Protein AF-A0A061RAQ1-F1 (afdb_monomer)

Solvent-accessible surface area (backbone atoms only — not comparable to full-atom values): 13841 Å² total; per-residue (Å²): 137,80,80,60,85,78,80,31,65,45,41,52,71,40,88,60,35,58,62,52,38,44,47,29,10,34,51,31,9,47,68,34,20,62,80,37,63,69,31,18,72,44,55,5,43,17,39,14,35,22,42,40,12,45,55,55,62,72,21,44,88,64,52,73,69,31,46,50,52,24,48,52,37,19,50,50,10,47,52,49,37,50,54,54,48,49,48,41,77,75,33,66,82,54,53,73,68,64,82,74,77,90,77,55,72,73,66,43,60,74,36,47,66,60,28,53,51,48,17,53,51,44,26,64,69,52,47,58,56,40,51,43,45,60,37,70,88,71,47,57,70,70,57,47,52,51,53,51,51,50,53,51,53,50,50,53,51,51,52,52,50,53,51,50,54,50,52,52,49,54,50,23,70,76,66,38,82,86,53,81,77,76,57,67,69,62,56,74,44,64,76,60,55,70,50,50,62,51,42,59,63,46,44,60,58,51,51,55,53,46,54,59,50,50,58,56,47,52,50,55,47,44,78,71,41,66,92,37,73,71,49,53,53,47,58,75,73,46,86,80,75,88,71,81,78,73,79,79,82,130

Secondary structure (DSSP, 8-state):
----TTS-TTGGGSTTHHHHHHHHHHHHHHHHHHH-HHHIIIIIHHHHHHHHHHHHHHH----HHHHHHHHHHHHHHHHHHHHHHHHHHH-HHHHTT---PPPPHHHHHTTHHHHHHHHHHHHHHHTHHHHHHHHTTTS-HHHHHHHHHHHHHHHHHHHHHHHHHHHHHHHHHHH-TTS---STHHHHS-THHHHHHHHHHHHHHHHHHHHHHHHHHHHHHHHHHTT-HHHHHHHHHS------------

Radius of gyration: 22.8 Å; Cα contacts (8 Å, |Δi|>4): 209; chains: 1; bounding box: 58×48×68 Å

InterPro domains:
  IPR010721 Probable O-methyltransferase UstE-like [PF06966] (59-187)

Foldseek 3Di:
DPPDLVPQACCLVDPCLLVVLLVQLQVQLLVQVLQPLVRSVQLSLLRSQQSLLVSQCSSDPFDPLLVLVSVLSNVLSVLRNCLVVCCCVPPVVNVVVPDDDDDDPVVSVVSVVSSVVRSVVSSVVSVVSSVCRNCVVPPDPVVNVVSVVVSVVSVVVSVLVSVVSVQLVVCCVPPNVPDDDCDDPPVVDPPCPVCVVVCVVVVVVVVVVVLVVVLVVVVVCCVVCPPPPVVVVVVVPDDPPDDPDDPDDD

Structure (mmCIF, N/CA/C/O backbone):
data_AF-A0A061RAQ1-F1
#
_entry.id   AF-A0A061RAQ1-F1
#
loop_
_atom_site.group_PDB
_atom_site.id
_atom_site.type_symbol
_atom_site.label_atom_id
_atom_site.label_alt_id
_atom_site.label_comp_id
_atom_site.label_asym_id
_atom_site.label_entity_id
_atom_site.label_seq_id
_atom_site.pdbx_PDB_ins_code
_atom_site.Cartn_x
_atom_site.Cartn_y
_atom_site.Cartn_z
_atom_site.occupancy
_atom_site.B_iso_or_equiv
_atom_site.auth_seq_id
_atom_site.auth_comp_id
_atom_site.auth_asym_id
_atom_site.auth_atom_id
_atom_site.pdbx_PDB_model_num
ATOM 1 N N . MET A 1 1 ? -6.098 18.701 -24.334 1.00 36.78 1 MET A N 1
ATOM 2 C CA . MET A 1 1 ? -4.897 18.572 -23.481 1.00 36.78 1 MET A CA 1
ATOM 3 C C . MET A 1 1 ? -4.521 17.101 -23.405 1.00 36.78 1 MET A C 1
ATOM 5 O O . MET A 1 1 ? -5.003 16.376 -22.549 1.00 36.78 1 MET A O 1
ATOM 9 N N . THR A 1 2 ? -3.746 16.640 -24.379 1.00 30.98 2 THR A N 1
ATOM 10 C CA . THR A 1 2 ? -3.201 15.282 -24.447 1.00 30.98 2 THR A CA 1
ATOM 11 C C . THR A 1 2 ? -1.985 15.212 -23.530 1.00 30.98 2 THR A C 1
ATOM 13 O O . THR A 1 2 ? -0.903 15.653 -23.910 1.00 30.98 2 THR A O 1
ATOM 16 N N . PHE A 1 3 ? -2.176 14.716 -22.305 1.00 35.28 3 PHE A N 1
ATOM 17 C CA . PHE A 1 3 ? -1.068 14.304 -21.441 1.00 35.28 3 PHE A CA 1
ATOM 18 C C . PHE A 1 3 ? -0.295 13.229 -22.211 1.00 35.28 3 PHE A C 1
ATOM 20 O O . PHE A 1 3 ? -0.843 12.180 -22.549 1.00 35.28 3 PHE A O 1
ATOM 27 N N . SER A 1 4 ? 0.920 13.559 -22.631 1.00 39.09 4 SER A N 1
ATOM 28 C CA . SER A 1 4 ? 1.686 12.794 -23.604 1.00 39.09 4 SER A CA 1
ATOM 29 C C . SER A 1 4 ? 2.003 11.396 -23.072 1.00 39.09 4 SER A C 1
ATOM 31 O O . SER A 1 4 ? 2.866 11.207 -22.220 1.00 39.09 4 SER A O 1
ATOM 33 N N . ALA A 1 5 ? 1.369 10.389 -23.672 1.00 40.12 5 ALA A N 1
ATOM 34 C CA . ALA A 1 5 ? 1.727 8.976 -23.534 1.00 40.12 5 ALA A CA 1
ATOM 35 C C . ALA A 1 5 ? 3.189 8.671 -23.951 1.00 40.12 5 ALA A C 1
ATOM 37 O O . ALA A 1 5 ? 3.672 7.564 -23.755 1.00 40.12 5 ALA A O 1
ATOM 38 N N . PHE A 1 6 ? 3.905 9.659 -24.498 1.00 39.47 6 PHE A N 1
ATOM 39 C CA . PHE A 1 6 ? 5.309 9.578 -24.897 1.00 39.47 6 PHE A CA 1
ATOM 40 C C . PHE A 1 6 ? 6.301 9.968 -23.782 1.00 39.47 6 PHE A C 1
ATOM 42 O O . PHE A 1 6 ? 7.480 9.659 -23.887 1.00 39.47 6 PHE A O 1
ATOM 49 N N . ALA A 1 7 ? 5.855 10.629 -22.704 1.00 48.22 7 ALA A N 1
ATOM 50 C CA . ALA A 1 7 ? 6.756 11.133 -21.656 1.00 48.22 7 ALA A CA 1
ATOM 51 C C . ALA A 1 7 ? 7.095 10.107 -20.556 1.00 48.22 7 ALA A C 1
ATOM 53 O O . ALA A 1 7 ? 7.911 10.398 -19.687 1.00 48.22 7 ALA A O 1
ATOM 54 N N . TYR A 1 8 ? 6.483 8.918 -20.577 1.00 51.34 8 TYR A N 1
ATOM 55 C CA . TYR A 1 8 ? 6.605 7.938 -19.493 1.00 51.34 8 TYR A CA 1
ATOM 56 C C . TYR A 1 8 ? 7.271 6.614 -19.876 1.00 51.34 8 TYR A C 1
ATOM 58 O O . TYR A 1 8 ? 7.428 5.769 -19.000 1.00 51.34 8 TYR A O 1
ATOM 66 N N . GLN A 1 9 ? 7.715 6.412 -21.121 1.00 53.78 9 GLN A N 1
ATOM 67 C CA . GLN A 1 9 ? 8.419 5.174 -21.464 1.00 53.78 9 GLN A CA 1
ATOM 68 C C . GLN A 1 9 ? 9.701 5.033 -20.633 1.00 53.78 9 GLN A C 1
ATOM 70 O O . GLN A 1 9 ? 10.604 5.861 -20.704 1.00 53.78 9 GLN A O 1
ATOM 75 N N . GLY A 1 10 ? 9.771 3.974 -19.823 1.00 60.84 10 GLY A N 1
ATOM 76 C CA . GLY A 1 10 ? 10.965 3.65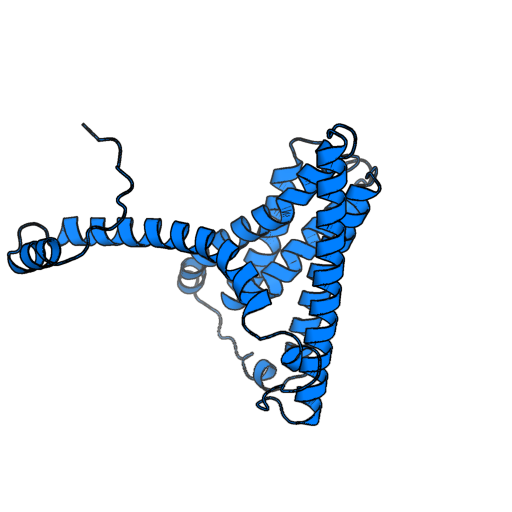5 -19.040 1.00 60.84 10 GLY A CA 1
ATOM 77 C C . GLY A 1 10 ? 11.194 4.537 -17.809 1.00 60.84 10 GLY A C 1
ATOM 78 O O . GLY A 1 10 ? 12.295 4.524 -17.264 1.00 60.84 10 GLY A O 1
ATOM 79 N N . PHE A 1 11 ? 10.184 5.259 -17.315 1.00 76.25 11 PHE A N 1
ATOM 80 C CA . PHE A 1 11 ? 10.320 6.118 -16.129 1.00 76.25 11 PHE A CA 1
ATOM 81 C C . PHE A 1 11 ? 10.922 5.394 -14.903 1.00 76.25 11 PHE A C 1
ATOM 83 O O . PHE A 1 11 ? 11.751 5.957 -14.191 1.00 76.25 11 PHE A O 1
ATOM 90 N N . LEU A 1 12 ? 10.579 4.119 -14.684 1.00 74.75 12 LEU A N 1
ATOM 91 C CA . LEU A 1 12 ? 11.148 3.320 -13.588 1.00 74.75 12 LEU A CA 1
ATOM 92 C C . LEU A 1 12 ? 12.669 3.090 -13.723 1.00 74.75 12 LEU A C 1
ATOM 94 O O . LEU A 1 12 ? 13.356 2.852 -12.725 1.00 74.75 12 LEU A O 1
ATOM 98 N N . HIS A 1 13 ? 13.207 3.190 -14.940 1.00 72.06 13 HIS A N 1
ATOM 99 C CA . HIS A 1 13 ? 14.642 3.148 -15.219 1.00 72.06 13 HIS A CA 1
ATOM 100 C C . HIS A 1 13 ? 15.308 4.532 -15.111 1.00 72.06 13 HIS A C 1
ATOM 102 O O . HIS A 1 13 ? 16.523 4.593 -14.931 1.00 72.06 13 HIS A O 1
ATOM 108 N N . SER A 1 14 ? 14.535 5.626 -15.144 1.00 74.88 14 SER A N 1
ATOM 109 C CA . SER A 1 14 ? 15.032 6.994 -14.947 1.00 74.88 14 SER A CA 1
ATOM 110 C C . SER A 1 14 ? 15.353 7.284 -13.474 1.00 74.88 14 SER A C 1
ATOM 112 O O . SER A 1 14 ? 14.811 6.664 -12.551 1.00 74.88 14 SER A O 1
ATOM 114 N N . THR A 1 15 ? 16.215 8.274 -13.229 1.00 72.88 15 THR A N 1
ATOM 115 C CA . THR A 1 15 ? 16.427 8.899 -11.910 1.00 72.88 15 THR A CA 1
ATOM 116 C C . THR A 1 15 ? 15.149 9.498 -11.332 1.00 72.88 15 THR A C 1
ATOM 118 O O . THR A 1 15 ? 15.014 9.600 -10.113 1.00 72.88 15 THR A O 1
ATOM 121 N N . ASP A 1 16 ? 14.186 9.807 -12.196 1.00 81.38 16 ASP A N 1
ATOM 122 C CA . ASP A 1 16 ? 12.922 10.429 -11.818 1.00 81.38 16 ASP A CA 1
ATOM 123 C C . ASP A 1 16 ? 11.992 9.463 -11.061 1.00 81.38 16 ASP A C 1
ATOM 125 O O . ASP A 1 16 ? 11.060 9.924 -10.398 1.00 81.38 16 ASP A O 1
ATOM 129 N N . ALA A 1 17 ? 12.281 8.148 -11.096 1.00 85.06 17 ALA A N 1
ATOM 130 C CA . ALA A 1 17 ? 11.542 7.059 -10.442 1.00 85.06 17 ALA A CA 1
ATOM 131 C C . ALA A 1 17 ? 11.114 7.376 -8.998 1.00 85.06 17 ALA A C 1
ATOM 133 O O . ALA A 1 17 ? 9.943 7.254 -8.631 1.00 85.06 17 ALA A O 1
ATOM 134 N N . LEU A 1 18 ? 12.075 7.800 -8.177 1.00 87.38 18 LEU A N 1
ATOM 135 C CA . LEU A 1 18 ? 11.866 8.069 -6.755 1.00 87.38 18 LEU A CA 1
ATOM 136 C C . LEU A 1 18 ? 11.019 9.328 -6.506 1.00 87.38 18 LEU A C 1
ATOM 138 O O . LEU A 1 18 ? 10.083 9.233 -5.713 1.00 87.38 18 LEU A O 1
ATOM 142 N N . PRO A 1 19 ? 11.269 10.472 -7.175 1.00 91.25 19 PRO A N 1
ATOM 143 C CA . PRO A 1 19 ? 10.379 11.628 -7.116 1.00 91.25 19 PRO A CA 1
ATOM 144 C C . PRO A 1 19 ? 8.905 11.311 -7.390 1.00 91.25 19 PRO A C 1
ATOM 146 O O . PRO A 1 19 ? 8.047 11.743 -6.621 1.00 91.25 19 PRO A O 1
ATOM 149 N N . VAL A 1 20 ? 8.576 10.532 -8.427 1.00 91.12 20 VAL A N 1
ATOM 150 C CA . VAL A 1 20 ? 7.155 10.228 -8.690 1.00 91.12 20 VAL A CA 1
ATOM 151 C C . VAL A 1 20 ? 6.594 9.272 -7.654 1.00 91.12 20 VAL A C 1
ATOM 153 O O . VAL A 1 20 ? 5.473 9.499 -7.217 1.00 91.12 20 VAL A O 1
ATOM 156 N N . LEU A 1 21 ? 7.356 8.273 -7.192 1.00 92.12 21 LEU A N 1
ATOM 157 C CA . LEU A 1 21 ? 6.893 7.417 -6.096 1.00 92.12 21 LEU A CA 1
ATOM 158 C C . LEU A 1 21 ? 6.674 8.193 -4.793 1.00 92.12 21 LEU A C 1
ATOM 160 O O . LEU A 1 21 ? 5.748 7.899 -4.035 1.00 92.12 21 LEU A O 1
ATOM 164 N N . LEU A 1 22 ? 7.496 9.210 -4.533 1.00 93.75 22 LEU A N 1
ATOM 165 C CA . LEU A 1 22 ? 7.303 10.111 -3.405 1.00 93.75 22 LEU A CA 1
ATOM 166 C C . LEU A 1 22 ? 5.996 10.893 -3.568 1.00 93.75 22 LEU A C 1
ATOM 168 O O . LEU A 1 22 ? 5.233 11.000 -2.607 1.00 93.75 22 LEU A O 1
ATOM 172 N N . VAL A 1 23 ? 5.701 11.390 -4.771 1.00 94.88 23 VAL A N 1
ATOM 173 C CA . VAL A 1 23 ? 4.441 12.090 -5.068 1.00 94.88 23 VAL A CA 1
ATOM 174 C C . VAL A 1 23 ? 3.242 11.150 -4.942 1.00 94.88 23 VAL A C 1
ATOM 176 O O . VAL A 1 23 ? 2.285 11.494 -4.250 1.00 94.88 23 VAL A O 1
ATOM 179 N N . THR A 1 24 ? 3.284 9.955 -5.534 1.00 95.00 24 THR A N 1
ATOM 180 C CA . THR A 1 24 ? 2.185 8.978 -5.452 1.00 95.00 24 THR A CA 1
ATOM 181 C C . THR A 1 24 ? 1.975 8.460 -4.035 1.00 95.00 24 THR A C 1
ATOM 183 O O . THR A 1 24 ? 0.852 8.102 -3.698 1.00 95.00 24 THR A O 1
ATOM 186 N N . SER A 1 25 ? 3.008 8.471 -3.190 1.00 94.56 25 SER A N 1
ATOM 187 C CA . SER A 1 25 ? 2.896 8.119 -1.769 1.00 94.56 25 SER A CA 1
ATOM 188 C C . SER A 1 25 ? 2.392 9.277 -0.907 1.00 94.56 25 SER A C 1
ATOM 190 O O . SER A 1 25 ? 1.610 9.056 0.012 1.00 94.56 25 SER A O 1
ATOM 192 N N . THR A 1 26 ? 2.811 10.509 -1.207 1.00 94.62 26 THR A N 1
ATOM 193 C CA . THR A 1 26 ? 2.507 11.701 -0.395 1.00 94.62 26 THR A CA 1
ATOM 194 C C . THR A 1 26 ? 1.153 12.316 -0.723 1.00 94.62 26 THR A C 1
ATOM 196 O O . THR A 1 26 ? 0.478 12.841 0.160 1.00 94.62 26 THR A O 1
ATOM 199 N N . LEU A 1 27 ? 0.732 12.278 -1.987 1.00 95.31 27 LEU A N 1
ATOM 200 C CA . LEU A 1 27 ? -0.523 12.896 -2.406 1.00 95.31 27 LEU A CA 1
ATOM 201 C C . LEU A 1 27 ? -1.733 12.255 -1.696 1.00 95.31 27 LEU A C 1
ATOM 203 O O . LEU A 1 27 ? -2.515 12.997 -1.098 1.00 95.31 27 LEU A O 1
ATOM 207 N N . PRO A 1 28 ? -1.897 10.916 -1.663 1.00 94.56 28 PRO A N 1
ATOM 208 C CA . PRO A 1 28 ? -3.048 10.301 -1.004 1.00 94.56 28 PRO A CA 1
ATOM 209 C C . PRO A 1 28 ? -3.009 10.484 0.512 1.00 94.56 28 PRO A C 1
ATOM 211 O O . PRO A 1 28 ? -4.032 10.795 1.121 1.00 94.56 28 PRO A O 1
ATOM 214 N N . THR A 1 29 ? -1.840 10.337 1.138 1.00 92.44 29 THR A N 1
ATOM 215 C CA . THR A 1 29 ? -1.687 10.525 2.589 1.00 92.44 29 THR A CA 1
ATOM 216 C C . THR A 1 29 ? -1.991 11.948 3.017 1.00 92.44 29 THR A C 1
ATOM 218 O O . THR A 1 29 ? -2.630 12.136 4.051 1.00 92.44 29 THR A O 1
ATOM 221 N N . LEU A 1 30 ? -1.595 12.944 2.223 1.00 92.19 30 LEU A N 1
ATOM 222 C CA . LEU A 1 30 ? -1.908 14.342 2.479 1.00 92.19 30 LEU A CA 1
ATOM 223 C C . LEU A 1 30 ? -3.408 14.602 2.325 1.00 92.19 30 LEU A C 1
ATOM 225 O O . LEU A 1 30 ? -4.039 15.091 3.263 1.00 92.19 30 LEU A O 1
ATOM 229 N N . VAL A 1 31 ? -3.982 14.230 1.174 1.00 91.31 31 VAL A N 1
ATOM 230 C CA . VAL A 1 31 ? -5.402 14.457 0.863 1.00 91.31 31 VAL A CA 1
ATOM 231 C C . VAL A 1 31 ? -6.287 13.852 1.944 1.00 91.31 31 VAL A C 1
ATOM 233 O O . VAL A 1 31 ? -7.151 14.534 2.485 1.00 91.31 31 VAL A O 1
ATOM 236 N N . PHE A 1 32 ? -6.052 12.595 2.316 1.00 88.19 32 PHE A N 1
ATOM 237 C CA . PHE A 1 32 ? -6.868 11.920 3.320 1.00 88.19 32 PHE A CA 1
ATOM 238 C C . PHE A 1 32 ? -6.510 12.332 4.757 1.00 88.19 32 PHE A C 1
ATOM 240 O O . PHE A 1 32 ? -7.403 12.499 5.594 1.00 88.19 32 PHE A O 1
ATOM 247 N N . GLY A 1 33 ? -5.226 12.546 5.045 1.00 84.56 33 GLY A N 1
ATOM 248 C CA . GLY A 1 33 ? -4.710 12.850 6.380 1.00 84.56 33 GLY A CA 1
ATOM 249 C C . GLY A 1 33 ? -5.091 14.223 6.926 1.00 84.56 33 GLY A C 1
ATOM 250 O O . GLY A 1 33 ? -5.245 14.374 8.143 1.00 84.56 33 GLY A O 1
ATOM 251 N N . ILE A 1 34 ? -5.303 15.211 6.048 1.00 85.69 34 ILE A N 1
ATOM 252 C CA . ILE A 1 34 ? -5.772 16.545 6.451 1.00 85.69 34 ILE A CA 1
ATOM 253 C C . ILE A 1 34 ? -7.144 16.451 7.129 1.00 85.69 34 ILE A C 1
ATOM 255 O O . ILE A 1 34 ? -7.360 17.103 8.150 1.00 85.69 34 ILE A O 1
ATOM 259 N N . PHE A 1 35 ? -8.040 15.585 6.644 1.00 81.88 35 PHE A N 1
ATOM 260 C CA . PHE A 1 35 ? -9.369 15.412 7.239 1.00 81.88 35 PHE A CA 1
ATOM 261 C C . PHE A 1 35 ? -9.313 14.683 8.585 1.00 81.88 35 PHE A C 1
ATOM 263 O O . PHE A 1 35 ? -9.912 15.141 9.565 1.00 81.88 35 PHE A O 1
ATOM 270 N N . ARG A 1 36 ? -8.599 13.549 8.641 1.00 78.12 36 ARG A N 1
ATOM 271 C CA . ARG A 1 36 ? -8.361 12.756 9.859 1.00 78.12 36 ARG A CA 1
ATOM 272 C C . ARG A 1 36 ? -7.034 12.017 9.757 1.00 78.12 36 ARG A C 1
ATOM 274 O O . ARG A 1 36 ? -6.757 11.385 8.744 1.00 78.12 36 ARG A O 1
ATOM 281 N N . ALA A 1 37 ? -6.274 11.996 10.850 1.00 75.94 37 ALA A N 1
ATOM 282 C CA . ALA A 1 37 ? -5.015 11.255 10.935 1.00 75.94 37 ALA A CA 1
ATOM 283 C C . ALA A 1 37 ? -5.187 9.756 10.601 1.00 75.94 37 ALA A C 1
ATOM 285 O O . ALA A 1 37 ? -4.380 9.185 9.877 1.00 75.94 37 ALA A O 1
ATOM 286 N N . GLU A 1 38 ? -6.291 9.142 11.036 1.00 78.06 38 GLU A N 1
ATOM 287 C CA . GLU A 1 38 ? -6.633 7.742 10.735 1.00 78.06 38 GLU A CA 1
ATOM 288 C C . GLU A 1 38 ? -6.806 7.469 9.235 1.00 78.06 38 GLU A C 1
ATOM 290 O O . GLU A 1 38 ? -6.514 6.373 8.753 1.00 78.06 38 GLU A O 1
ATOM 295 N N . TYR A 1 39 ? -7.270 8.466 8.475 1.00 83.38 39 TYR A N 1
ATOM 296 C CA . TYR A 1 39 ? -7.436 8.322 7.035 1.00 83.38 39 TYR A CA 1
ATOM 297 C C . TYR A 1 39 ? -6.096 8.356 6.301 1.00 83.38 39 TYR A C 1
ATOM 299 O O . TYR A 1 39 ? -6.012 7.727 5.251 1.00 83.38 39 TYR A O 1
ATOM 307 N N . ALA A 1 40 ? -5.049 8.983 6.855 1.00 83.19 40 ALA A N 1
ATOM 308 C CA . ALA A 1 40 ? -3.693 8.867 6.311 1.00 83.19 40 ALA A CA 1
ATOM 309 C C . ALA A 1 40 ? -3.208 7.409 6.356 1.00 83.19 40 ALA A C 1
ATOM 311 O O . ALA A 1 40 ? -2.683 6.909 5.365 1.00 83.19 40 ALA A O 1
ATOM 312 N N . VAL A 1 41 ? -3.472 6.718 7.472 1.00 82.62 41 VAL A N 1
ATOM 313 C CA . VAL A 1 41 ? -3.076 5.315 7.685 1.00 82.62 41 VAL A CA 1
ATOM 314 C C . VAL A 1 41 ? -3.955 4.330 6.901 1.00 82.62 41 VAL A C 1
ATOM 316 O O . VAL A 1 41 ? -3.527 3.227 6.580 1.00 82.62 41 VAL A O 1
ATOM 319 N N . SER A 1 42 ? -5.188 4.731 6.577 1.00 87.19 42 SER A N 1
ATOM 320 C CA . SER A 1 42 ? -6.184 3.877 5.917 1.00 87.19 42 SER A CA 1
ATOM 321 C C . SER A 1 42 ? -6.290 4.174 4.414 1.00 87.19 42 SER A C 1
ATOM 323 O O . SER A 1 42 ? -5.643 3.530 3.592 1.00 87.19 42 SER A O 1
ATOM 325 N N . PHE A 1 43 ? -7.083 5.180 4.030 1.00 90.12 43 PHE A N 1
ATOM 326 C CA . PHE A 1 43 ? -7.284 5.555 2.626 1.00 90.12 43 PHE A CA 1
ATOM 327 C C . PHE A 1 43 ? -6.010 6.105 1.974 1.00 90.12 43 PHE A C 1
ATOM 329 O O . PHE A 1 43 ? -5.781 5.862 0.792 1.00 90.12 43 PHE A O 1
ATOM 336 N N . GLY A 1 44 ? -5.162 6.797 2.741 1.00 92.31 44 GLY A N 1
ATOM 337 C CA . GLY A 1 44 ? -3.852 7.260 2.291 1.00 92.31 44 GLY A CA 1
ATOM 338 C C . GLY A 1 44 ? -2.941 6.100 1.903 1.00 92.31 44 GLY A C 1
ATOM 339 O O . GLY A 1 44 ? -2.349 6.135 0.830 1.00 92.31 44 GLY A O 1
ATOM 340 N N . TYR A 1 45 ? -2.910 5.034 2.703 1.00 92.62 45 TYR A N 1
ATOM 341 C CA . TYR A 1 45 ? -2.158 3.821 2.385 1.00 92.62 45 TYR A CA 1
ATOM 342 C C . TYR A 1 45 ? -2.681 3.112 1.132 1.00 92.62 45 TYR A C 1
ATOM 344 O O . TYR A 1 45 ? -1.918 2.848 0.200 1.00 92.62 45 TYR A O 1
ATOM 352 N N . ALA A 1 46 ? -3.993 2.859 1.078 1.00 95.50 46 ALA A N 1
ATOM 353 C CA . ALA A 1 46 ? -4.635 2.227 -0.074 1.00 95.50 46 ALA A CA 1
ATOM 354 C C . ALA A 1 46 ? -4.377 3.015 -1.369 1.00 95.50 46 ALA A C 1
ATOM 356 O O . ALA A 1 46 ? -3.989 2.443 -2.389 1.00 95.50 46 ALA A O 1
ATOM 357 N N . GLY A 1 47 ? -4.536 4.341 -1.304 1.00 96.75 47 GLY A N 1
ATOM 358 C CA . GLY A 1 47 ? -4.272 5.243 -2.416 1.00 96.75 47 GLY A CA 1
ATOM 359 C C . GLY A 1 47 ? -2.802 5.253 -2.830 1.00 96.75 47 GLY A C 1
ATOM 360 O O . GLY A 1 47 ? -2.525 5.182 -4.022 1.00 96.75 47 GLY A O 1
ATOM 361 N N . ALA A 1 48 ? -1.866 5.286 -1.877 1.00 96.94 48 ALA A N 1
ATOM 362 C CA . ALA A 1 48 ? -0.432 5.314 -2.160 1.00 96.94 48 ALA A CA 1
ATOM 363 C C . ALA A 1 48 ? 0.036 4.073 -2.934 1.00 96.94 48 ALA A C 1
ATOM 365 O O . ALA A 1 48 ? 0.752 4.199 -3.930 1.00 96.94 48 ALA A O 1
ATOM 366 N N . MET A 1 49 ? -0.401 2.881 -2.517 1.00 96.75 49 MET A N 1
ATOM 367 C CA . MET A 1 49 ? -0.072 1.627 -3.207 1.00 96.75 49 MET A CA 1
ATOM 368 C C . MET A 1 49 ? -0.737 1.557 -4.588 1.00 96.75 49 MET A C 1
ATOM 370 O O . MET A 1 49 ? -0.078 1.230 -5.577 1.00 96.75 49 MET A O 1
ATOM 374 N N . LEU A 1 50 ? -2.015 1.950 -4.673 1.00 97.50 50 LEU A N 1
ATOM 375 C CA . LEU A 1 50 ? -2.764 1.971 -5.929 1.00 97.50 50 LEU A CA 1
ATOM 376 C C . LEU A 1 50 ? -2.119 2.897 -6.966 1.00 97.50 50 LEU A C 1
ATOM 378 O O . LEU A 1 50 ? -1.839 2.461 -8.078 1.00 97.50 50 LEU A O 1
ATOM 382 N N . LEU A 1 51 ? -1.862 4.156 -6.604 1.00 96.50 51 LEU A N 1
ATOM 383 C CA . LEU A 1 51 ? -1.279 5.154 -7.504 1.00 96.50 51 LEU A CA 1
ATOM 384 C C . LEU A 1 51 ? 0.144 4.787 -7.920 1.00 96.50 51 LEU A C 1
ATOM 386 O O . LEU A 1 51 ? 0.477 4.927 -9.093 1.00 96.50 51 LEU A O 1
ATOM 390 N N . SER A 1 52 ? 0.963 4.282 -6.995 1.00 94.81 52 SER A N 1
ATOM 391 C CA . SER A 1 52 ? 2.338 3.866 -7.302 1.00 94.81 52 SER A CA 1
ATOM 392 C C . SER A 1 52 ? 2.375 2.713 -8.309 1.00 94.81 52 SER A C 1
ATOM 394 O O . SER A 1 52 ? 3.119 2.773 -9.287 1.00 94.81 52 SER A O 1
ATOM 396 N N . GLY A 1 53 ? 1.532 1.691 -8.119 1.00 94.56 53 GLY A N 1
ATOM 397 C CA . GLY A 1 53 ? 1.404 0.589 -9.075 1.00 94.56 53 GLY A CA 1
ATOM 398 C C . GLY A 1 53 ? 0.778 1.032 -10.400 1.00 94.56 53 GLY A C 1
ATOM 399 O O . GLY A 1 53 ? 1.269 0.673 -11.466 1.00 94.56 53 GLY A O 1
ATOM 400 N N . TRP A 1 54 ? -0.263 1.867 -10.357 1.00 94.56 54 TRP A N 1
ATOM 401 C CA . TRP A 1 54 ? -0.943 2.368 -11.553 1.00 94.56 54 TRP A CA 1
ATOM 402 C C . TRP A 1 54 ? -0.030 3.213 -12.442 1.00 94.56 54 TRP A C 1
ATOM 404 O O . TRP A 1 54 ? 0.028 2.985 -13.648 1.00 94.56 54 TRP A O 1
ATOM 414 N N . VAL A 1 55 ? 0.710 4.163 -11.864 1.00 93.12 55 VAL A N 1
ATOM 415 C CA . VAL A 1 55 ? 1.650 5.007 -12.619 1.00 93.12 55 VAL A CA 1
ATOM 416 C C . VAL A 1 55 ? 2.748 4.158 -13.258 1.00 93.12 55 VAL A C 1
ATOM 418 O O . VAL A 1 55 ? 3.108 4.394 -14.409 1.00 93.12 55 VAL A O 1
ATOM 421 N N . ALA A 1 56 ? 3.232 3.130 -12.557 1.00 90.81 56 ALA A N 1
ATOM 422 C CA . ALA A 1 56 ? 4.161 2.171 -13.138 1.00 90.81 56 ALA A CA 1
ATOM 423 C C . ALA A 1 56 ? 3.544 1.435 -14.339 1.00 90.81 56 ALA A C 1
ATOM 425 O O . ALA A 1 56 ? 4.151 1.424 -15.405 1.00 90.81 56 ALA A O 1
ATOM 426 N N . LEU A 1 57 ? 2.328 0.891 -14.219 1.00 91.81 57 LEU A N 1
ATOM 427 C CA . LEU A 1 57 ? 1.634 0.225 -15.333 1.00 91.81 57 LEU A CA 1
ATOM 428 C C . LEU A 1 57 ? 1.412 1.163 -16.529 1.00 91.81 57 LEU A C 1
ATOM 430 O O . LEU A 1 57 ? 1.630 0.768 -17.673 1.00 91.81 57 LEU A O 1
ATOM 434 N N . ALA A 1 58 ? 1.034 2.412 -16.259 1.00 89.25 58 ALA A N 1
ATOM 435 C CA . ALA A 1 58 ? 0.810 3.436 -17.275 1.00 89.25 58 ALA A CA 1
ATOM 436 C C . ALA A 1 58 ? 2.099 3.876 -17.993 1.00 89.25 58 ALA A C 1
ATOM 438 O O . ALA A 1 58 ? 2.019 4.461 -19.070 1.00 89.25 58 ALA A O 1
ATOM 439 N N . SER A 1 59 ? 3.276 3.590 -17.423 1.00 82.75 59 SER A N 1
ATOM 440 C CA . SER A 1 59 ? 4.566 3.983 -18.001 1.00 82.75 59 SER A CA 1
ATOM 441 C C . SER A 1 59 ? 4.975 3.161 -19.233 1.00 82.75 59 SER A C 1
ATOM 443 O O . SER A 1 59 ? 5.694 3.653 -20.100 1.00 82.75 59 SER A O 1
ATOM 445 N N . GLY A 1 60 ? 4.451 1.939 -19.377 1.00 76.06 60 GLY A N 1
ATOM 446 C CA . GLY A 1 60 ? 4.743 1.069 -20.518 1.00 76.06 60 GLY A CA 1
ATOM 447 C C . GLY A 1 60 ? 6.207 0.606 -20.597 1.00 76.06 60 GLY A C 1
ATOM 448 O O . GLY A 1 60 ? 7.055 0.979 -19.790 1.00 76.06 60 GLY A O 1
ATOM 449 N N . GLY A 1 61 ? 6.513 -0.269 -21.564 1.00 77.50 61 GLY A N 1
ATOM 450 C CA . GLY A 1 61 ? 7.876 -0.791 -21.762 1.00 77.50 61 GLY A CA 1
ATOM 451 C C . GLY A 1 61 ? 8.412 -1.637 -20.597 1.00 77.50 61 GLY A C 1
ATOM 452 O O . GLY A 1 61 ? 9.619 -1.710 -20.392 1.00 77.50 61 GLY A O 1
ATOM 453 N N . LEU A 1 62 ? 7.522 -2.247 -19.809 1.00 83.50 62 LEU A N 1
ATOM 454 C CA . LEU A 1 62 ? 7.883 -3.003 -18.612 1.00 83.50 62 LEU A CA 1
ATOM 455 C C . LEU A 1 62 ? 8.277 -4.447 -18.938 1.00 83.50 62 LEU A C 1
ATOM 457 O O . LEU A 1 62 ? 7.650 -5.101 -19.771 1.00 83.50 62 LEU A O 1
ATOM 461 N N . SER A 1 63 ? 9.255 -4.979 -18.201 1.00 86.25 63 SER A N 1
ATOM 462 C CA . SER A 1 63 ? 9.510 -6.424 -18.167 1.00 86.25 63 SER A CA 1
ATOM 463 C C . SER A 1 63 ? 8.318 -7.179 -17.557 1.00 86.25 63 SER A C 1
ATOM 465 O O . SER A 1 63 ? 7.560 -6.612 -16.767 1.00 86.25 63 SER A O 1
ATOM 467 N N . ALA A 1 64 ? 8.182 -8.478 -17.842 1.00 87.62 64 ALA A N 1
ATOM 468 C CA . ALA A 1 64 ? 7.113 -9.305 -17.270 1.00 87.62 64 ALA A CA 1
ATOM 469 C C . ALA A 1 64 ? 7.113 -9.299 -15.726 1.00 87.62 64 ALA A C 1
ATOM 471 O O . ALA A 1 64 ? 6.055 -9.203 -15.106 1.00 87.62 64 ALA A O 1
ATOM 472 N N . GLY A 1 65 ? 8.294 -9.334 -15.095 1.00 85.88 65 GLY A N 1
ATOM 473 C CA . GLY A 1 65 ? 8.418 -9.279 -13.634 1.00 85.88 65 GLY A CA 1
ATOM 474 C C . GLY A 1 65 ? 8.011 -7.923 -13.053 1.00 85.88 65 GLY A C 1
ATOM 475 O O . GLY A 1 65 ? 7.338 -7.862 -12.025 1.00 85.88 65 GLY A O 1
ATOM 476 N N . THR A 1 66 ? 8.362 -6.829 -13.733 1.00 88.81 66 THR A N 1
ATOM 477 C CA . THR A 1 66 ? 7.969 -5.470 -13.329 1.00 88.81 66 THR A CA 1
ATOM 478 C C . THR A 1 66 ? 6.475 -5.242 -13.508 1.00 88.81 66 THR A C 1
ATOM 480 O O . THR A 1 66 ? 5.841 -4.669 -12.624 1.00 88.81 66 THR A O 1
ATOM 483 N N . LEU A 1 67 ? 5.908 -5.726 -14.616 1.00 91.56 67 LEU A N 1
ATOM 484 C CA . LEU A 1 67 ? 4.472 -5.697 -14.869 1.00 91.56 67 LEU A CA 1
ATOM 485 C C . LEU A 1 67 ? 3.728 -6.425 -13.747 1.00 91.56 67 LEU A C 1
ATOM 487 O O . LEU A 1 67 ? 2.822 -5.861 -13.142 1.00 91.56 67 LEU A O 1
ATOM 491 N N . TYR A 1 68 ? 4.174 -7.635 -13.407 1.00 91.62 68 TYR A N 1
ATOM 492 C CA . TYR A 1 68 ? 3.582 -8.431 -12.340 1.00 91.62 68 TYR A CA 1
ATOM 493 C C . TYR A 1 68 ? 3.653 -7.737 -10.970 1.00 91.62 68 TYR A C 1
ATOM 495 O O . TYR A 1 68 ? 2.641 -7.647 -10.272 1.00 91.62 68 TYR A O 1
ATOM 503 N N . HIS A 1 69 ? 4.810 -7.176 -10.604 1.00 92.19 69 HIS A N 1
ATOM 504 C CA . HIS A 1 69 ? 4.967 -6.420 -9.358 1.00 92.19 69 HIS A CA 1
ATOM 505 C C . HIS A 1 69 ? 4.050 -5.184 -9.323 1.00 92.19 69 HIS A C 1
ATOM 507 O O . HIS A 1 69 ? 3.323 -4.980 -8.349 1.00 92.19 69 HIS A O 1
ATOM 513 N N . ALA A 1 70 ? 4.018 -4.390 -10.398 1.00 93.94 70 ALA A N 1
ATOM 514 C CA . ALA A 1 70 ? 3.164 -3.207 -10.489 1.00 93.94 70 ALA A CA 1
ATOM 515 C C . ALA A 1 70 ? 1.671 -3.569 -10.387 1.00 93.94 70 ALA A C 1
ATOM 517 O O . ALA A 1 70 ? 0.920 -2.899 -9.673 1.00 93.94 70 ALA A O 1
ATOM 518 N N . SER A 1 71 ? 1.248 -4.659 -11.037 1.00 94.94 71 SER A N 1
ATOM 519 C CA . SER A 1 71 ? -0.119 -5.180 -10.954 1.00 94.94 71 SER A CA 1
ATOM 520 C C . SER A 1 71 ? -0.488 -5.636 -9.545 1.00 94.94 71 SER A C 1
ATOM 522 O O . SER A 1 71 ? -1.581 -5.307 -9.082 1.00 94.94 71 SER A O 1
ATOM 524 N N . LEU A 1 72 ? 0.400 -6.351 -8.846 1.00 93.62 72 LEU A N 1
ATOM 525 C CA . LEU A 1 72 ? 0.168 -6.765 -7.458 1.00 93.62 72 LEU A CA 1
ATOM 526 C C . LEU A 1 72 ? 0.029 -5.558 -6.528 1.00 93.62 72 LEU A C 1
ATOM 528 O O . LEU A 1 72 ? -0.915 -5.503 -5.740 1.00 93.62 72 LEU A O 1
ATOM 532 N N . LEU A 1 73 ? 0.916 -4.568 -6.657 1.00 94.31 73 LEU A N 1
ATOM 533 C CA . LEU A 1 73 ? 0.889 -3.355 -5.840 1.00 94.31 73 LEU A CA 1
ATOM 534 C C . LEU A 1 73 ? -0.403 -2.550 -6.061 1.00 94.31 73 LEU A C 1
ATOM 536 O O . LEU A 1 73 ? -1.073 -2.160 -5.100 1.00 94.31 73 LEU A O 1
ATOM 540 N N . ALA A 1 74 ? -0.794 -2.364 -7.327 1.00 96.62 74 ALA A N 1
ATOM 541 C CA . ALA A 1 74 ? -2.032 -1.678 -7.684 1.00 96.62 74 ALA A CA 1
ATOM 542 C C . ALA A 1 74 ? -3.270 -2.432 -7.170 1.00 96.62 74 ALA A C 1
ATOM 544 O O . ALA A 1 74 ? -4.153 -1.837 -6.549 1.00 9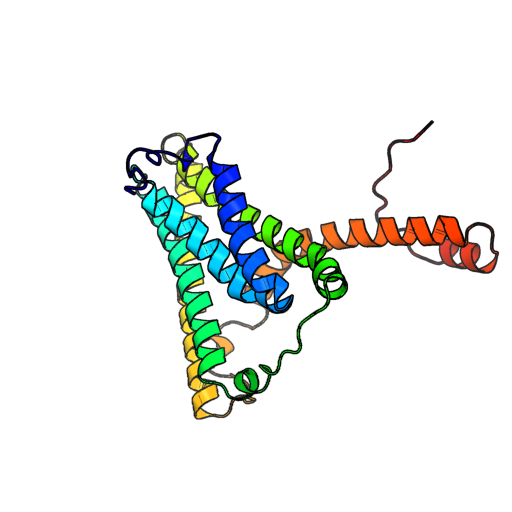6.62 74 ALA A O 1
ATOM 545 N N . SER A 1 75 ? -3.312 -3.751 -7.372 1.00 96.00 75 SER A N 1
ATOM 546 C CA . SER A 1 75 ? -4.427 -4.604 -6.936 1.00 96.00 75 SER A CA 1
ATOM 547 C C . SER A 1 75 ? -4.562 -4.632 -5.417 1.00 96.00 75 SER A C 1
ATOM 549 O O . SER A 1 75 ? -5.677 -4.593 -4.898 1.00 96.00 75 SER A O 1
ATOM 551 N N . TYR A 1 76 ? -3.440 -4.637 -4.694 1.00 94.06 76 TYR A N 1
ATOM 552 C CA . TYR A 1 76 ? -3.422 -4.533 -3.240 1.00 94.06 76 TYR A CA 1
ATOM 553 C C . TYR A 1 76 ? -4.062 -3.226 -2.756 1.00 94.06 76 TYR A C 1
ATOM 555 O O . TYR A 1 76 ? -4.973 -3.263 -1.921 1.00 94.06 76 TYR A O 1
ATOM 563 N N . GLY A 1 77 ? -3.634 -2.089 -3.318 1.00 95.38 77 GLY A N 1
ATOM 564 C CA . GLY A 1 77 ? -4.194 -0.779 -2.989 1.00 95.38 77 GLY A CA 1
ATOM 565 C C . GLY A 1 77 ? -5.687 -0.683 -3.312 1.00 95.38 77 GLY A C 1
ATOM 566 O O . GLY A 1 77 ? -6.473 -0.241 -2.472 1.00 95.38 77 GLY A O 1
ATOM 567 N N . ALA A 1 78 ? -6.101 -1.174 -4.485 1.00 96.50 78 ALA A N 1
ATOM 568 C CA . ALA A 1 78 ? -7.506 -1.219 -4.890 1.00 96.50 78 ALA A CA 1
ATOM 569 C C . ALA A 1 78 ? -8.355 -2.068 -3.933 1.00 96.50 78 ALA A C 1
ATOM 571 O O . ALA A 1 78 ? -9.365 -1.588 -3.417 1.00 96.50 78 ALA A O 1
ATOM 572 N N . ARG A 1 79 ? -7.925 -3.303 -3.647 1.00 93.75 79 ARG A N 1
ATOM 573 C CA . ARG A 1 79 ? -8.601 -4.222 -2.720 1.00 93.75 79 ARG A CA 1
ATOM 574 C C . ARG A 1 79 ? -8.796 -3.576 -1.349 1.00 93.75 79 ARG A C 1
ATOM 576 O O . ARG A 1 79 ? -9.913 -3.566 -0.832 1.00 93.75 79 ARG A O 1
ATOM 583 N N . LEU A 1 80 ? -7.732 -3.011 -0.777 1.00 90.00 80 LEU A N 1
ATOM 584 C CA . LEU A 1 80 ? -7.791 -2.361 0.530 1.00 90.00 80 LEU A CA 1
ATOM 585 C C . LEU A 1 80 ? -8.734 -1.148 0.514 1.00 90.00 80 LEU A C 1
ATOM 587 O O . LEU A 1 80 ? -9.566 -0.992 1.408 1.00 90.00 80 LEU A O 1
ATOM 591 N N . GLY A 1 81 ? -8.639 -0.306 -0.518 1.00 92.06 81 GLY A N 1
ATOM 592 C CA . GLY A 1 81 ? -9.488 0.874 -0.674 1.00 92.06 81 GLY A CA 1
ATOM 593 C C . GLY A 1 81 ? -10.970 0.518 -0.778 1.00 92.06 81 GLY A C 1
ATOM 594 O O . GLY A 1 81 ? -11.792 1.110 -0.076 1.00 92.06 81 GLY A O 1
ATOM 595 N N . VAL A 1 82 ? -11.305 -0.492 -1.589 1.00 92.25 82 VAL A N 1
ATOM 596 C CA . VAL A 1 82 ? -12.674 -1.014 -1.728 1.00 92.25 82 VAL A CA 1
ATOM 597 C C . VAL A 1 82 ? -13.177 -1.575 -0.402 1.00 92.25 82 VAL A C 1
ATOM 599 O O . VAL A 1 82 ? -14.288 -1.243 0.004 1.00 92.25 82 VAL A O 1
ATOM 602 N N . PHE A 1 83 ? -12.364 -2.360 0.309 1.00 88.12 83 PHE A N 1
ATOM 603 C CA . PHE A 1 83 ? -12.736 -2.929 1.606 1.00 88.12 83 PHE A CA 1
ATOM 604 C C . PHE A 1 83 ? -13.083 -1.849 2.644 1.00 88.12 83 PHE A C 1
ATOM 606 O O . PHE A 1 83 ? -14.123 -1.920 3.308 1.00 88.12 83 PHE A O 1
ATOM 613 N N . ILE A 1 84 ? -12.252 -0.808 2.759 1.00 86.62 84 ILE A N 1
ATOM 614 C CA . ILE A 1 84 ? -12.488 0.294 3.704 1.00 86.62 84 ILE A CA 1
ATOM 615 C C . ILE A 1 84 ? -13.704 1.125 3.270 1.00 86.62 84 ILE A C 1
ATOM 617 O O . ILE A 1 84 ? -14.538 1.475 4.111 1.00 86.62 84 ILE A O 1
ATOM 621 N N . LEU A 1 85 ? -13.833 1.431 1.974 1.00 87.75 85 LEU A N 1
ATOM 622 C CA . LEU A 1 85 ? -14.957 2.206 1.447 1.00 87.75 85 LEU A CA 1
ATOM 623 C C . LEU A 1 85 ? -16.285 1.473 1.650 1.00 87.75 85 LEU A C 1
ATOM 625 O O . LEU A 1 85 ? -17.232 2.067 2.163 1.00 87.75 85 LEU A O 1
ATOM 629 N N . TRP A 1 86 ? -16.333 0.180 1.328 1.00 85.44 86 TRP A N 1
ATOM 630 C CA . TRP A 1 86 ? -17.487 -0.681 1.572 1.00 85.44 86 TRP A CA 1
ATOM 631 C C . TRP A 1 86 ? -17.901 -0.630 3.042 1.00 85.44 86 TRP A C 1
ATOM 633 O O . TRP A 1 86 ? -19.048 -0.327 3.371 1.00 85.44 86 TRP A O 1
ATOM 643 N N . ARG A 1 87 ? -16.946 -0.840 3.953 1.00 79.06 87 ARG A N 1
ATOM 644 C CA . ARG A 1 87 ? -17.212 -0.796 5.393 1.00 79.06 87 ARG A CA 1
ATOM 645 C C . ARG A 1 87 ? -17.717 0.574 5.846 1.00 79.06 87 ARG A C 1
ATOM 647 O O . ARG A 1 87 ? -18.554 0.640 6.737 1.00 79.06 87 ARG A O 1
ATOM 654 N N . LYS A 1 88 ? -17.241 1.665 5.249 1.00 78.50 88 LYS A N 1
ATOM 655 C CA . LYS A 1 88 ? -17.693 3.016 5.594 1.00 78.50 88 LYS A CA 1
ATOM 656 C C . LYS A 1 88 ? -19.118 3.307 5.108 1.00 78.50 88 LYS A C 1
ATOM 658 O O . LYS A 1 88 ? -19.864 3.963 5.828 1.00 78.50 88 LYS A O 1
ATOM 663 N N . LEU A 1 89 ? -19.481 2.842 3.912 1.00 80.62 89 LEU A N 1
ATOM 664 C CA . LEU A 1 89 ? -20.793 3.096 3.304 1.00 80.62 89 LEU A CA 1
ATOM 665 C C . LEU A 1 89 ? -21.899 2.206 3.880 1.00 80.62 89 LEU A C 1
ATOM 667 O O . LEU A 1 89 ? -23.025 2.668 4.042 1.00 80.62 89 LEU A O 1
ATOM 671 N N . PHE A 1 90 ? -21.576 0.953 4.202 1.00 76.12 90 PHE A N 1
ATOM 672 C CA . PHE A 1 90 ? -22.572 -0.061 4.561 1.00 76.12 90 PHE A CA 1
ATOM 673 C C . PHE A 1 90 ? -22.591 -0.434 6.051 1.00 76.12 90 PHE A C 1
ATOM 675 O O . PHE A 1 90 ? -23.437 -1.223 6.460 1.00 76.12 90 PHE A O 1
ATOM 682 N N . VAL A 1 91 ? -21.692 0.110 6.883 1.00 69.00 91 VAL A N 1
ATOM 683 C CA . VAL A 1 91 ? -21.692 -0.138 8.337 1.00 69.00 91 VAL A CA 1
ATOM 684 C C . VAL A 1 91 ? -21.988 1.153 9.102 1.00 69.00 91 VAL A C 1
ATOM 686 O O . VAL A 1 91 ? -21.144 2.045 9.213 1.00 69.00 91 VAL A O 1
ATOM 689 N N . ASP A 1 92 ? -23.181 1.213 9.698 1.00 53.94 92 ASP A N 1
ATOM 690 C CA . ASP A 1 92 ? -23.779 2.401 10.333 1.00 53.94 92 ASP A CA 1
ATOM 691 C C . ASP A 1 92 ? -22.912 3.094 11.388 1.00 53.94 92 ASP A C 1
ATOM 693 O O . ASP A 1 92 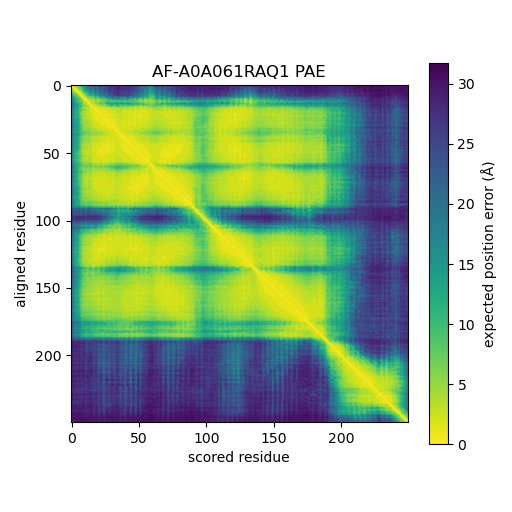? -22.913 4.323 11.491 1.00 53.94 92 ASP A O 1
ATOM 697 N N . ARG A 1 93 ? -22.103 2.325 12.126 1.00 58.75 93 ARG A N 1
ATOM 698 C CA . ARG A 1 93 ? -21.144 2.857 13.108 1.00 58.75 93 ARG A CA 1
ATOM 699 C C . ARG A 1 93 ? -20.214 3.912 12.492 1.00 58.75 93 ARG A C 1
ATOM 701 O O . ARG A 1 93 ? -19.870 4.879 13.160 1.00 58.75 93 ARG A O 1
ATOM 708 N N . PHE A 1 94 ? -19.823 3.736 11.228 1.00 54.50 94 PHE A N 1
ATOM 709 C CA . PHE A 1 94 ? -18.920 4.646 10.518 1.00 54.50 94 PHE A CA 1
ATOM 710 C C . PHE A 1 94 ? -19.652 5.775 9.782 1.00 54.50 94 PHE A C 1
ATOM 712 O O . PHE A 1 94 ? -19.043 6.813 9.514 1.00 54.50 94 PHE A O 1
ATOM 719 N N . ARG A 1 95 ? -20.954 5.606 9.509 1.00 52.81 95 ARG A N 1
ATOM 720 C CA . ARG A 1 95 ? -21.833 6.627 8.916 1.00 52.81 95 ARG A CA 1
ATOM 721 C C . ARG A 1 95 ? -22.114 7.767 9.900 1.00 52.81 95 ARG A C 1
ATOM 723 O O . ARG A 1 95 ? -22.046 8.933 9.524 1.00 52.81 95 ARG A O 1
ATOM 730 N N . ASN A 1 96 ? -22.319 7.439 11.177 1.00 51.53 96 ASN A N 1
ATOM 731 C CA . ASN A 1 96 ? -22.682 8.416 12.213 1.00 51.53 96 ASN A CA 1
ATOM 732 C C . ASN A 1 96 ? -21.489 9.194 12.798 1.00 51.53 96 ASN A C 1
ATOM 734 O O . ASN A 1 96 ? -21.680 10.167 13.518 1.00 51.53 96 ASN A O 1
ATOM 738 N N . SER A 1 97 ? -20.249 8.826 12.461 1.00 52.22 97 SER A N 1
ATOM 739 C CA . SER A 1 97 ? -19.059 9.613 12.819 1.00 52.22 97 SER A CA 1
ATOM 740 C C . SER A 1 97 ? -18.771 10.760 11.838 1.00 52.22 97 SER A C 1
ATOM 742 O O . SER A 1 97 ? -17.713 11.376 11.947 1.00 52.22 97 SER A O 1
ATOM 744 N N . ALA A 1 98 ? -19.644 11.029 10.859 1.00 50.62 98 ALA A N 1
ATOM 745 C CA . ALA A 1 98 ? -19.409 11.964 9.752 1.00 50.62 98 ALA A CA 1
ATOM 746 C C . ALA A 1 98 ? -19.839 13.426 10.008 1.00 50.62 98 ALA A C 1
ATOM 748 O O . ALA A 1 98 ? -19.704 14.252 9.110 1.00 50.62 98 ALA A O 1
ATOM 749 N N . GLY A 1 99 ? -20.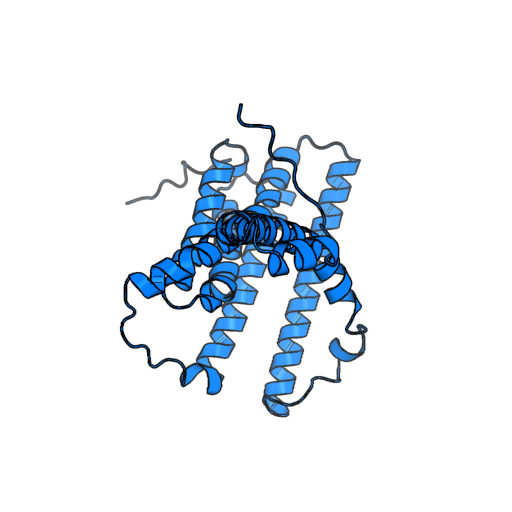303 13.777 11.212 1.00 44.56 99 GLY A N 1
ATOM 750 C CA . GLY A 1 99 ? -20.469 15.181 11.603 1.00 44.56 99 GLY A CA 1
ATOM 751 C C . GLY A 1 99 ? -19.098 15.834 11.791 1.00 44.56 99 GLY A C 1
ATOM 752 O O . GLY A 1 99 ? -18.387 15.503 12.739 1.00 44.56 99 GLY A O 1
ATOM 753 N N . GLY A 1 100 ? -18.678 16.689 10.859 1.00 53.22 100 GLY A N 1
ATOM 754 C CA . GLY A 1 100 ? -17.376 17.352 10.895 1.00 53.22 100 GLY A CA 1
ATOM 755 C C . GLY A 1 100 ? -17.521 18.866 10.873 1.00 53.22 100 GLY A C 1
ATOM 756 O O . GLY A 1 100 ? -17.831 19.435 9.833 1.00 53.22 100 GLY A O 1
ATOM 757 N N . GLU A 1 101 ? -17.261 19.504 12.008 1.00 51.84 101 GLU A N 1
ATOM 758 C CA . GLU A 1 101 ? -17.028 20.945 12.096 1.00 51.84 101 GLU A CA 1
ATOM 759 C C . GLU A 1 101 ? -15.699 21.302 11.397 1.00 51.84 101 GLU A C 1
ATOM 761 O O . GLU A 1 101 ? -14.761 20.492 11.371 1.00 51.84 101 GLU A O 1
ATOM 766 N N . ALA A 1 102 ? -15.617 22.490 10.789 1.00 56.31 102 ALA A N 1
ATOM 767 C CA . ALA A 1 102 ? -14.423 22.941 10.077 1.00 56.31 102 ALA A CA 1
ATOM 768 C C . ALA A 1 102 ? -13.216 22.984 11.029 1.00 56.31 102 ALA A C 1
ATOM 770 O O . ALA A 1 102 ? -13.244 23.628 12.076 1.00 56.31 102 ALA A O 1
ATOM 771 N N . GLN A 1 103 ? -12.140 22.279 10.679 1.00 64.31 103 GLN A N 1
ATOM 772 C CA . GLN A 1 103 ? -10.977 22.162 11.556 1.00 64.31 103 GLN A CA 1
ATOM 773 C C . GLN A 1 103 ? -10.032 23.351 11.394 1.00 64.31 103 GLN A C 1
ATOM 775 O O . GLN A 1 103 ? -9.715 23.765 10.281 1.00 64.31 103 GLN A O 1
ATOM 780 N N . SER A 1 104 ? -9.536 23.873 12.517 1.00 72.62 104 SER A N 1
ATOM 781 C CA . SER A 1 104 ? -8.565 24.965 12.513 1.00 72.62 104 SER A CA 1
ATOM 782 C C . SER A 1 104 ? -7.220 24.532 11.916 1.00 72.62 104 SER A C 1
ATOM 784 O O . SER A 1 104 ? -6.797 23.380 12.042 1.00 72.62 104 SER A O 1
ATOM 786 N N . VAL A 1 105 ? -6.492 25.483 11.321 1.00 73.75 105 VAL A N 1
ATOM 787 C CA . VAL A 1 105 ? -5.146 25.259 10.754 1.00 73.75 105 VAL A CA 1
ATOM 788 C C . VAL A 1 105 ? -4.194 24.638 11.788 1.00 73.75 105 VAL A C 1
ATOM 790 O O . VAL A 1 105 ? -3.422 23.735 11.470 1.00 73.75 105 VAL A O 1
ATOM 793 N N . GLY A 1 106 ? -4.308 25.038 13.060 1.00 74.44 106 GLY A N 1
ATOM 794 C CA . GLY A 1 106 ? -3.526 24.464 14.157 1.00 74.44 106 GLY A CA 1
ATOM 795 C C . GLY A 1 106 ? -3.810 22.978 14.418 1.00 74.44 106 GLY A C 1
ATOM 796 O O . GLY A 1 106 ? -2.901 22.240 14.800 1.00 74.44 106 GLY A O 1
ATOM 797 N N . ALA A 1 107 ? -5.037 22.504 14.182 1.00 75.50 107 ALA A N 1
ATOM 798 C CA . ALA A 1 107 ? -5.383 21.087 14.304 1.00 75.50 107 ALA A CA 1
ATOM 799 C C . ALA A 1 107 ? -4.798 20.244 13.157 1.00 75.50 107 ALA A C 1
ATOM 801 O O . ALA A 1 107 ? -4.397 19.101 13.383 1.00 75.50 107 ALA A O 1
ATOM 802 N N . VAL A 1 108 ? -4.695 20.816 11.953 1.00 78.06 108 VAL A N 1
ATOM 803 C CA . VAL A 1 108 ? -4.064 20.170 10.789 1.00 78.06 108 VAL A CA 1
ATOM 804 C C . VAL A 1 108 ? -2.545 20.098 10.961 1.00 78.06 108 VAL A C 1
ATOM 806 O O . VAL A 1 108 ? -1.957 19.039 10.745 1.00 78.06 108 VAL A O 1
ATOM 809 N N . LEU A 1 109 ? -1.906 21.172 11.443 1.00 84.25 109 LEU A N 1
ATOM 810 C CA . LEU A 1 109 ? -0.454 21.206 11.679 1.00 84.25 109 LEU A CA 1
ATOM 811 C C . LEU A 1 109 ? 0.016 20.118 12.655 1.00 84.25 109 LEU A C 1
ATOM 813 O O . LEU A 1 109 ? 1.053 19.493 12.436 1.00 84.25 109 LEU A 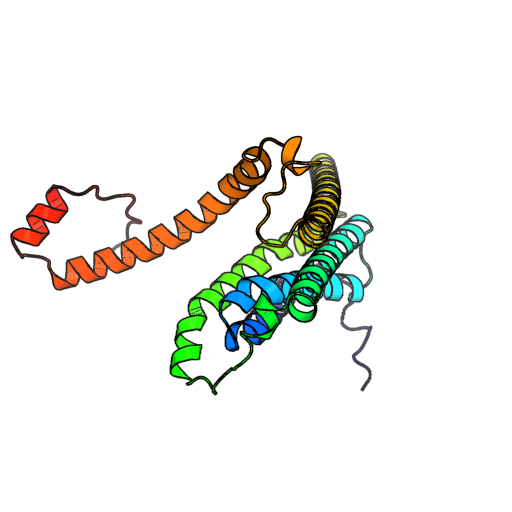O 1
ATOM 817 N N . LYS A 1 110 ? -0.779 19.810 13.687 1.00 85.12 110 LYS A N 1
ATOM 818 C CA . LYS A 1 110 ? -0.483 18.718 14.635 1.00 85.12 110 LYS A CA 1
ATOM 819 C C . LYS A 1 110 ? -0.435 17.330 13.980 1.00 85.12 110 LYS A C 1
ATOM 821 O O . LYS A 1 110 ? 0.120 16.407 14.568 1.00 85.12 110 LYS A O 1
ATOM 826 N N . ARG A 1 111 ? -0.995 17.169 12.777 1.00 82.69 111 ARG A N 1
ATOM 827 C CA . ARG A 1 111 ? -1.026 15.899 12.029 1.00 82.69 111 ARG A CA 1
ATOM 828 C C . ARG A 1 111 ? 0.096 15.773 11.006 1.00 82.69 111 ARG A C 1
ATOM 830 O O . ARG A 1 111 ? 0.302 14.688 10.473 1.00 82.69 111 ARG A O 1
ATOM 837 N N . VAL A 1 112 ? 0.852 16.838 10.753 1.00 87.75 112 VAL A N 1
ATOM 838 C CA . VAL A 1 112 ? 1.970 16.814 9.801 1.00 87.75 112 VAL A CA 1
ATOM 839 C C . VAL A 1 112 ? 2.966 15.679 10.092 1.00 87.75 112 VAL A C 1
ATOM 841 O O . VAL A 1 112 ? 3.309 14.972 9.147 1.00 87.75 112 VAL A O 1
ATOM 844 N N . PRO A 1 113 ? 3.374 15.396 11.350 1.00 88.62 113 PRO A N 1
ATOM 845 C CA . PRO A 1 113 ? 4.324 14.314 11.618 1.00 88.62 113 PRO A CA 1
ATOM 846 C C . PRO A 1 113 ? 3.813 12.930 11.205 1.00 88.62 113 PRO A C 1
ATOM 848 O O . PRO A 1 113 ? 4.567 12.156 10.621 1.00 88.62 113 PRO A O 1
ATOM 851 N N . ILE A 1 114 ? 2.536 12.619 11.467 1.00 82.19 114 ILE A N 1
ATOM 852 C CA . ILE A 1 114 ? 1.960 11.324 11.080 1.00 82.19 114 ILE A CA 1
ATOM 853 C C . ILE A 1 114 ? 1.766 11.237 9.565 1.00 82.19 114 ILE A C 1
ATOM 855 O O . ILE A 1 114 ? 2.078 10.206 8.984 1.00 82.19 114 ILE A O 1
ATOM 859 N N . ILE A 1 115 ? 1.340 12.323 8.909 1.00 87.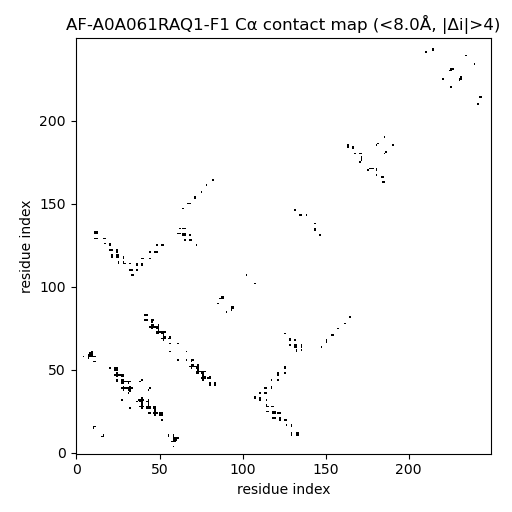00 115 ILE A N 1
ATOM 860 C CA . ILE A 1 115 ? 1.178 12.358 7.449 1.00 87.00 115 ILE A CA 1
ATOM 861 C C . ILE A 1 115 ? 2.525 12.123 6.763 1.00 87.00 115 ILE A C 1
ATOM 863 O O . ILE A 1 115 ? 2.630 11.224 5.935 1.00 87.00 115 ILE A O 1
ATOM 867 N N . LEU A 1 116 ? 3.561 12.879 7.137 1.00 88.38 116 LEU A N 1
ATOM 868 C CA . LEU A 1 116 ? 4.894 12.739 6.546 1.00 88.38 116 LEU A CA 1
ATOM 869 C C . LEU A 1 116 ? 5.528 11.382 6.873 1.00 88.38 116 LEU A C 1
ATOM 871 O O . LEU A 1 116 ? 6.142 10.772 6.000 1.00 88.38 116 LEU A O 1
ATOM 875 N N . GLY A 1 117 ? 5.341 10.884 8.099 1.00 86.88 117 GLY A N 1
ATOM 876 C CA . GLY A 1 117 ? 5.797 9.551 8.493 1.00 86.88 117 GLY A CA 1
ATOM 877 C C . GLY A 1 117 ? 5.147 8.443 7.661 1.00 86.88 117 GLY A C 1
ATOM 878 O O . GLY A 1 117 ? 5.848 7.567 7.157 1.00 86.88 117 GLY A O 1
ATOM 879 N N . CYS A 1 118 ? 3.827 8.508 7.452 1.00 87.94 118 CYS A N 1
ATOM 880 C CA . CYS A 1 118 ? 3.111 7.577 6.580 1.00 87.94 118 CYS A CA 1
ATOM 881 C C . CYS A 1 118 ? 3.572 7.690 5.123 1.00 87.94 118 CYS A C 1
ATOM 883 O O . CYS A 1 118 ? 3.834 6.666 4.501 1.00 87.94 118 CYS A O 1
ATOM 885 N N . SER A 1 119 ? 3.743 8.904 4.590 1.00 91.62 119 SER A N 1
ATOM 886 C CA . SER A 1 119 ? 4.244 9.105 3.222 1.00 91.62 119 SER A CA 1
ATOM 887 C C . SER A 1 119 ? 5.607 8.454 3.000 1.00 91.62 119 SER A C 1
ATOM 889 O O . SER A 1 119 ? 5.808 7.786 1.988 1.00 91.62 119 SER A O 1
ATOM 891 N N . LEU A 1 120 ? 6.534 8.619 3.951 1.00 92.31 120 LEU A N 1
ATOM 892 C CA . LEU A 1 120 ? 7.861 8.012 3.874 1.00 92.31 120 LEU A CA 1
ATOM 893 C C . LEU A 1 120 ? 7.786 6.484 3.954 1.00 92.31 120 LEU A C 1
ATOM 895 O O . LEU A 1 120 ? 8.430 5.799 3.164 1.00 92.31 120 LEU A O 1
ATOM 899 N N . LEU A 1 121 ? 6.979 5.946 4.872 1.00 89.56 121 LEU A N 1
ATOM 900 C CA . LEU A 1 121 ? 6.772 4.503 4.983 1.00 89.56 121 LEU A CA 1
ATOM 901 C C . LEU A 1 121 ? 6.227 3.923 3.671 1.00 89.56 121 LEU A C 1
ATOM 903 O O . LEU A 1 121 ? 6.741 2.920 3.183 1.00 89.56 121 LEU A O 1
ATOM 907 N N . TYR A 1 122 ? 5.226 4.567 3.073 1.00 93.75 122 TYR A N 1
ATOM 908 C CA . TYR A 1 122 ? 4.610 4.092 1.833 1.00 93.75 122 TYR A CA 1
ATOM 909 C C . TYR A 1 122 ? 5.542 4.232 0.633 1.00 93.75 122 TYR A C 1
ATOM 911 O O . TYR A 1 122 ? 5.570 3.334 -0.205 1.00 93.75 122 TYR A O 1
ATOM 919 N N . LEU A 1 123 ? 6.390 5.264 0.603 1.00 92.88 123 LEU A N 1
ATOM 920 C CA . LEU A 1 123 ? 7.488 5.340 -0.357 1.00 92.88 123 LEU A CA 1
ATOM 921 C C . LEU A 1 123 ? 8.428 4.139 -0.208 1.00 92.88 123 LEU A C 1
ATOM 923 O O . LEU A 1 123 ? 8.736 3.488 -1.202 1.00 92.88 123 LEU A O 1
ATOM 927 N N . CYS A 1 124 ? 8.857 3.809 1.013 1.00 90.75 124 CYS A N 1
ATOM 928 C CA . CYS A 1 124 ? 9.724 2.654 1.258 1.00 90.75 124 CYS A CA 1
ATOM 929 C C . CYS A 1 124 ? 9.064 1.330 0.849 1.00 90.75 124 CYS A C 1
ATOM 931 O O . CYS A 1 124 ? 9.749 0.438 0.358 1.00 90.75 124 CYS A O 1
ATOM 933 N N . MET A 1 125 ? 7.746 1.208 1.011 1.00 90.19 125 MET A N 1
ATOM 934 C CA . MET A 1 125 ? 6.992 0.031 0.571 1.00 90.19 125 MET A CA 1
ATOM 935 C C . MET A 1 125 ? 6.834 -0.040 -0.955 1.00 90.19 125 MET A C 1
ATOM 937 O O . MET A 1 125 ? 6.817 -1.137 -1.505 1.00 90.19 125 MET A O 1
ATOM 941 N N . ALA A 1 126 ? 6.754 1.101 -1.647 1.00 90.94 126 ALA A N 1
ATOM 942 C CA . ALA A 1 126 ? 6.667 1.169 -3.107 1.00 90.94 126 ALA A CA 1
ATOM 943 C C . ALA A 1 126 ? 8.042 1.102 -3.805 1.00 90.94 126 ALA A C 1
ATOM 945 O O . ALA A 1 126 ? 8.132 0.667 -4.952 1.00 90.94 126 ALA A O 1
ATOM 946 N N . ALA A 1 127 ? 9.127 1.500 -3.134 1.00 88.44 127 ALA A N 1
ATOM 947 C CA . ALA A 1 127 ? 10.482 1.557 -3.691 1.00 88.44 127 ALA A CA 1
ATOM 948 C C . ALA A 1 127 ? 11.008 0.231 -4.287 1.00 88.44 127 ALA A C 1
ATOM 950 O O . ALA A 1 127 ? 11.680 0.293 -5.324 1.00 88.44 127 ALA A O 1
ATOM 951 N N . PRO A 1 128 ? 10.696 -0.964 -3.736 1.00 88.44 128 PRO A N 1
ATOM 952 C CA . PRO A 1 128 ? 11.074 -2.237 -4.345 1.00 88.44 128 PRO A CA 1
ATOM 953 C C . PRO A 1 128 ? 10.611 -2.391 -5.797 1.00 88.44 128 PRO A C 1
ATOM 955 O O . PRO A 1 128 ? 11.279 -3.078 -6.564 1.00 88.44 128 PRO A O 1
ATOM 958 N N . LEU A 1 129 ? 9.536 -1.713 -6.216 1.00 88.62 129 LEU A N 1
ATOM 959 C CA . LEU A 1 129 ? 9.077 -1.710 -7.607 1.00 88.62 129 LEU A CA 1
ATOM 960 C C . LEU A 1 129 ? 10.130 -1.144 -8.573 1.00 88.62 129 LEU A C 1
ATOM 962 O O . LEU A 1 129 ? 10.340 -1.693 -9.656 1.00 88.62 129 LEU A O 1
ATOM 966 N N . VAL A 1 130 ? 10.837 -0.087 -8.162 1.00 87.69 130 VAL A N 1
ATOM 967 C CA . VAL A 1 130 ? 11.936 0.514 -8.939 1.00 87.69 130 VAL A CA 1
ATOM 968 C C . VAL A 1 130 ? 13.104 -0.457 -9.042 1.00 87.69 130 VAL A C 1
ATOM 970 O O . VAL A 1 130 ? 13.703 -0.595 -10.106 1.00 87.69 130 VAL A O 1
ATOM 973 N N . LEU A 1 131 ? 13.413 -1.166 -7.953 1.00 82.62 131 LEU A N 1
ATOM 974 C CA . LEU A 1 131 ? 14.475 -2.170 -7.947 1.00 82.62 131 LEU A CA 1
ATOM 975 C C . LEU A 1 131 ? 14.124 -3.331 -8.883 1.00 82.62 131 LEU A C 1
ATOM 977 O O . LEU A 1 131 ? 14.944 -3.707 -9.717 1.00 82.62 131 LEU A O 1
ATOM 981 N N . THR A 1 132 ? 12.892 -3.842 -8.818 1.00 84.12 132 THR A N 1
ATOM 982 C CA . THR A 1 132 ? 12.419 -4.877 -9.746 1.00 84.12 132 THR A CA 1
ATOM 983 C C . THR A 1 132 ? 12.516 -4.414 -11.196 1.00 84.12 132 THR A C 1
ATOM 985 O O . THR A 1 132 ? 12.917 -5.202 -12.041 1.00 84.12 132 THR A O 1
ATOM 988 N N . ALA A 1 133 ? 12.198 -3.154 -11.505 1.00 84.19 133 ALA A N 1
ATOM 989 C CA . ALA A 1 133 ? 12.367 -2.613 -12.854 1.00 84.19 133 ALA A CA 1
ATOM 990 C C . ALA A 1 133 ? 13.837 -2.572 -13.292 1.00 84.19 133 ALA A C 1
ATOM 992 O O . ALA A 1 133 ? 14.193 -3.125 -14.330 1.00 84.19 133 ALA A O 1
ATOM 993 N N . ARG A 1 134 ? 14.712 -1.966 -12.484 1.00 81.69 134 ARG A N 1
ATOM 994 C CA . ARG A 1 134 ? 16.117 -1.725 -12.850 1.00 81.69 134 ARG A CA 1
ATOM 995 C C . ARG A 1 134 ? 16.955 -2.996 -12.950 1.00 81.69 134 ARG A C 1
ATOM 997 O O . ARG A 1 134 ? 17.865 -3.050 -13.773 1.00 81.69 134 ARG A O 1
ATOM 1004 N N . TYR A 1 135 ? 16.645 -3.998 -12.132 1.00 74.19 135 TYR A N 1
ATOM 1005 C CA . TYR A 1 135 ? 17.420 -5.235 -12.052 1.00 74.19 135 TYR A CA 1
ATOM 1006 C C . TYR A 1 135 ? 16.788 -6.416 -12.801 1.00 74.19 135 TYR A 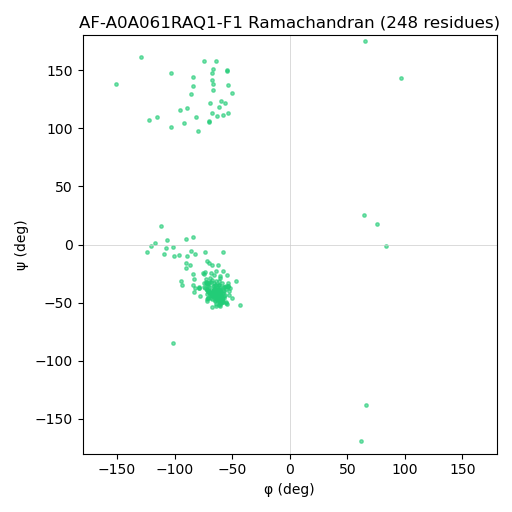C 1
ATOM 1008 O O . TYR A 1 135 ? 17.412 -7.470 -12.870 1.00 74.19 135 TYR A O 1
ATOM 1016 N N . ALA A 1 136 ? 15.604 -6.261 -13.413 1.00 71.44 136 ALA A N 1
ATOM 1017 C CA . ALA A 1 136 ? 14.921 -7.347 -14.131 1.00 71.44 136 ALA A CA 1
ATOM 1018 C C . ALA A 1 136 ? 15.790 -8.030 -15.204 1.00 71.44 136 ALA A C 1
ATOM 1020 O O . ALA A 1 136 ? 15.683 -9.239 -15.388 1.00 71.44 136 ALA A O 1
ATOM 1021 N N . SER A 1 137 ? 16.648 -7.267 -15.887 1.00 66.62 137 SER A N 1
ATOM 1022 C CA . SER A 1 137 ? 17.445 -7.756 -17.024 1.00 66.62 137 SER A CA 1
ATOM 1023 C C . SER A 1 137 ? 18.943 -7.895 -16.729 1.00 66.62 137 SER A C 1
ATOM 1025 O O . SER A 1 137 ? 19.680 -8.399 -17.568 1.00 66.62 137 SER A O 1
ATOM 1027 N N . SER A 1 138 ? 19.406 -7.426 -15.567 1.00 76.00 138 SER A N 1
ATOM 1028 C CA . SER A 1 138 ? 20.831 -7.350 -15.202 1.00 76.00 138 SER A CA 1
ATOM 1029 C C . SER A 1 138 ? 21.173 -8.086 -13.903 1.00 76.00 138 SER A C 1
ATOM 1031 O O . SER A 1 138 ? 22.349 -8.197 -13.553 1.00 76.00 138 SER A O 1
ATOM 1033 N N . ALA A 1 139 ? 20.171 -8.591 -13.175 1.00 77.69 139 ALA A N 1
ATOM 1034 C CA . ALA A 1 139 ? 20.390 -9.338 -11.946 1.00 77.69 139 ALA A CA 1
ATOM 1035 C C . ALA A 1 139 ? 21.081 -10.689 -12.210 1.00 77.69 139 ALA A C 1
ATOM 1037 O O . ALA A 1 139 ? 20.716 -11.398 -13.152 1.00 77.69 139 ALA A O 1
ATOM 1038 N N . PRO A 1 140 ? 22.009 -11.114 -11.330 1.00 83.94 140 PRO A N 1
ATOM 1039 C CA . PRO A 1 140 ? 22.488 -12.491 -11.307 1.00 83.94 140 PRO A CA 1
ATOM 1040 C C . PRO A 1 140 ? 21.319 -13.488 -11.188 1.00 83.94 140 PRO A C 1
ATOM 1042 O O . PRO A 1 140 ? 20.338 -13.178 -10.500 1.00 83.94 140 PRO A O 1
ATOM 1045 N N . PRO A 1 141 ? 21.422 -14.710 -11.751 1.00 83.62 141 PRO A N 1
ATOM 1046 C CA . PRO A 1 141 ? 20.321 -15.681 -11.769 1.00 83.62 141 PRO A CA 1
ATOM 1047 C C . PRO A 1 141 ? 19.711 -15.972 -10.391 1.00 83.62 141 PRO A C 1
ATOM 1049 O O . PRO A 1 141 ? 18.493 -16.046 -10.253 1.00 83.62 141 PRO A O 1
ATOM 1052 N N . ALA A 1 142 ? 20.547 -16.067 -9.351 1.00 81.56 142 ALA A N 1
ATOM 1053 C CA . ALA A 1 142 ? 20.095 -16.297 -7.979 1.00 81.56 142 ALA A CA 1
ATOM 1054 C C . ALA A 1 142 ? 19.221 -15.148 -7.441 1.00 81.56 142 ALA A C 1
ATOM 1056 O O . ALA A 1 142 ? 18.204 -15.391 -6.794 1.00 81.56 142 ALA A O 1
ATOM 1057 N N . LEU A 1 143 ? 19.584 -13.896 -7.738 1.00 76.94 143 LEU A N 1
ATOM 1058 C CA . LEU A 1 143 ? 18.828 -12.720 -7.304 1.00 76.94 143 LEU A CA 1
ATOM 1059 C C . LEU A 1 143 ? 17.521 -12.570 -8.095 1.00 76.94 143 LEU A C 1
ATOM 1061 O O . LEU A 1 143 ? 16.491 -12.223 -7.517 1.00 76.94 143 LEU A O 1
ATOM 1065 N N . ALA A 1 144 ? 17.539 -12.887 -9.393 1.00 77.69 144 ALA A N 1
ATOM 1066 C CA . ALA A 1 144 ? 16.331 -12.930 -10.215 1.00 77.69 144 ALA A CA 1
ATOM 1067 C C . ALA A 1 144 ? 15.334 -13.983 -9.694 1.00 77.69 144 ALA A C 1
ATOM 1069 O O . ALA A 1 144 ? 14.154 -13.674 -9.511 1.00 77.69 144 ALA A O 1
ATOM 1070 N N . ALA A 1 145 ? 15.812 -15.190 -9.371 1.00 80.06 145 ALA A N 1
ATOM 1071 C CA . ALA A 1 145 ? 14.994 -16.250 -8.782 1.00 80.06 145 ALA A CA 1
ATOM 1072 C C . ALA A 1 145 ? 14.425 -15.847 -7.410 1.00 80.06 145 ALA A C 1
ATOM 1074 O O . ALA A 1 145 ? 13.232 -16.023 -7.162 1.00 80.06 145 ALA A O 1
ATOM 1075 N N . ALA A 1 146 ? 15.241 -15.238 -6.543 1.00 79.25 146 ALA A N 1
ATOM 1076 C CA . ALA A 1 146 ? 14.787 -14.728 -5.250 1.00 79.25 146 ALA A CA 1
ATOM 1077 C C . ALA A 1 146 ? 13.712 -13.637 -5.402 1.00 79.25 146 ALA A C 1
ATOM 1079 O O . ALA A 1 146 ? 12.710 -13.655 -4.686 1.00 79.25 146 ALA A O 1
ATOM 1080 N N . SER A 1 147 ? 13.871 -12.721 -6.366 1.00 77.81 147 SER A N 1
ATOM 1081 C CA . SER A 1 147 ? 12.862 -11.695 -6.653 1.00 77.81 147 SER A CA 1
ATOM 1082 C C . SER A 1 147 ? 11.550 -12.306 -7.146 1.00 77.81 147 SER A C 1
ATOM 1084 O O . SER A 1 147 ? 10.484 -11.846 -6.743 1.00 77.81 147 SER A O 1
ATOM 1086 N N . GLN A 1 148 ? 11.596 -13.332 -7.998 1.00 81.88 148 GLN A N 1
ATOM 1087 C CA . GLN A 1 148 ? 10.388 -14.019 -8.464 1.00 81.88 148 GLN A CA 1
ATOM 1088 C C . GLN A 1 148 ? 9.696 -14.786 -7.331 1.00 81.88 148 GLN A C 1
ATOM 1090 O O . GLN A 1 148 ? 8.474 -14.710 -7.198 1.00 81.88 148 GLN A O 1
ATOM 1095 N N . ALA A 1 149 ? 10.467 -15.461 -6.475 1.00 80.44 149 ALA A N 1
ATOM 1096 C CA . ALA A 1 149 ? 9.943 -16.140 -5.294 1.00 80.44 149 ALA A CA 1
ATOM 1097 C C . ALA A 1 149 ? 9.262 -15.155 -4.330 1.00 80.44 149 ALA A C 1
ATOM 1099 O O . ALA A 1 149 ? 8.161 -15.426 -3.854 1.00 80.44 149 ALA A O 1
ATOM 1100 N N . ALA A 1 150 ? 9.861 -13.982 -4.101 1.00 81.50 150 ALA A N 1
ATOM 1101 C CA . ALA A 1 150 ? 9.259 -12.934 -3.281 1.00 81.50 150 ALA A CA 1
ATOM 1102 C C . ALA A 1 150 ? 7.912 -12.464 -3.854 1.00 81.50 150 ALA A C 1
ATOM 1104 O O . ALA A 1 150 ? 6.931 -12.393 -3.119 1.00 81.50 150 ALA A O 1
ATOM 1105 N N . LEU A 1 151 ? 7.825 -12.229 -5.169 1.00 82.50 151 LEU A N 1
ATOM 1106 C CA . LEU A 1 151 ? 6.566 -11.839 -5.817 1.00 82.50 151 LEU A CA 1
ATOM 1107 C C . LEU A 1 151 ? 5.498 -12.944 -5.748 1.00 82.50 151 LEU A C 1
ATOM 1109 O O . LEU A 1 151 ? 4.313 -12.647 -5.588 1.00 82.50 151 LEU A O 1
ATOM 1113 N N . ALA A 1 152 ? 5.895 -14.216 -5.829 1.00 83.06 152 ALA A N 1
ATOM 1114 C CA . ALA A 1 152 ? 4.983 -15.342 -5.629 1.00 83.06 152 ALA A CA 1
ATOM 1115 C C . ALA A 1 152 ? 4.442 -15.381 -4.188 1.00 83.06 152 ALA A C 1
ATOM 1117 O O . ALA A 1 152 ? 3.233 -15.511 -3.985 1.00 83.06 152 ALA A O 1
ATOM 1118 N N . VAL A 1 153 ? 5.308 -15.184 -3.189 1.00 83.56 153 VAL A N 1
ATOM 1119 C CA . VAL A 1 153 ? 4.908 -15.080 -1.775 1.00 83.56 153 VAL A CA 1
ATOM 1120 C C . VAL A 1 153 ? 3.979 -13.884 -1.545 1.00 83.56 153 VAL A C 1
ATOM 1122 O O . VAL A 1 153 ? 2.999 -14.009 -0.805 1.00 83.56 153 VAL A O 1
ATOM 1125 N N . THR A 1 154 ? 4.229 -12.747 -2.199 1.00 83.31 154 THR A N 1
ATOM 1126 C CA . THR A 1 154 ? 3.349 -11.571 -2.133 1.00 83.31 154 THR A CA 1
ATOM 1127 C C . THR A 1 154 ? 1.965 -11.872 -2.702 1.00 83.31 154 THR A C 1
ATOM 1129 O O . THR A 1 154 ? 0.974 -11.512 -2.070 1.00 83.31 154 THR A O 1
ATOM 1132 N N . LEU A 1 155 ? 1.866 -12.569 -3.840 1.00 85.88 155 LEU A N 1
ATOM 1133 C CA . LEU A 1 155 ? 0.570 -12.989 -4.386 1.00 85.88 155 LEU A CA 1
ATOM 1134 C C . LEU A 1 155 ? -0.175 -13.906 -3.414 1.00 85.88 155 LEU A C 1
ATOM 1136 O O . LEU A 1 155 ? -1.349 -13.672 -3.139 1.00 85.88 155 LEU A O 1
ATOM 1140 N N . VAL A 1 156 ? 0.494 -14.929 -2.876 1.00 83.50 156 VAL A N 1
ATOM 1141 C CA . VAL A 1 156 ? -0.130 -15.853 -1.916 1.00 83.50 156 VAL A CA 1
ATOM 1142 C C . VAL A 1 156 ? -0.622 -15.092 -0.684 1.00 83.50 156 VAL A C 1
ATOM 1144 O O . VAL A 1 156 ? -1.767 -15.270 -0.275 1.00 83.50 156 VAL A O 1
ATOM 1147 N N . SER A 1 157 ? 0.195 -14.184 -0.147 1.00 82.62 157 SER A N 1
ATOM 1148 C CA . SER A 1 157 ? -0.181 -13.317 0.977 1.00 82.62 157 SER A CA 1
ATOM 1149 C C . SER A 1 157 ? -1.401 -12.452 0.653 1.00 82.62 157 SER A C 1
ATOM 1151 O O . SER A 1 157 ? -2.346 -12.408 1.438 1.00 82.62 157 SER A O 1
ATOM 1153 N N . PHE A 1 158 ? -1.423 -11.825 -0.526 1.00 84.00 158 PHE A N 1
ATOM 1154 C CA . PHE A 1 158 ? -2.550 -11.019 -0.998 1.00 84.00 158 PHE A CA 1
ATOM 1155 C C . PHE A 1 158 ? -3.844 -11.840 -1.098 1.00 84.00 158 PHE A C 1
ATOM 1157 O O . PHE A 1 158 ? -4.899 -11.376 -0.663 1.00 84.00 158 PHE A O 1
ATOM 1164 N N . LEU A 1 159 ? -3.776 -13.061 -1.637 1.00 87.31 159 LEU A N 1
ATOM 1165 C CA . LEU A 1 159 ? -4.939 -13.944 -1.761 1.00 87.31 159 LEU A CA 1
ATOM 1166 C C . LEU A 1 159 ? -5.453 -14.392 -0.389 1.00 87.31 159 LEU A C 1
ATOM 1168 O O . LEU A 1 159 ? -6.659 -14.353 -0.147 1.00 87.31 159 LEU A O 1
ATOM 1172 N N . ILE A 1 160 ? -4.550 -14.769 0.520 1.00 82.75 160 ILE A N 1
ATOM 1173 C CA . ILE A 1 160 ? -4.898 -15.133 1.899 1.00 82.75 160 ILE A CA 1
ATOM 1174 C C . ILE A 1 160 ? -5.575 -13.953 2.602 1.00 82.75 160 ILE A C 1
ATOM 1176 O O . ILE A 1 160 ? -6.619 -14.141 3.224 1.00 82.75 160 ILE A O 1
ATOM 1180 N N . GLU A 1 161 ? -5.037 -12.739 2.473 1.00 84.12 161 GLU A N 1
ATOM 1181 C CA . GLU A 1 161 ? -5.614 -11.533 3.077 1.00 84.12 161 GLU A CA 1
ATOM 1182 C C . GLU A 1 161 ? -6.990 -11.199 2.482 1.00 84.12 161 GLU A C 1
ATOM 1184 O O . GLU A 1 161 ? -7.932 -10.913 3.221 1.00 84.12 161 GLU A O 1
ATOM 1189 N N . ALA A 1 162 ? -7.152 -11.306 1.159 1.00 84.00 162 ALA A N 1
ATOM 1190 C CA . ALA A 1 162 ? -8.442 -11.107 0.501 1.00 84.00 162 ALA A CA 1
ATOM 1191 C C . ALA A 1 162 ? -9.503 -12.107 0.998 1.00 84.00 162 ALA A C 1
ATOM 1193 O O . ALA A 1 162 ? -10.639 -11.718 1.285 1.00 84.00 162 ALA A O 1
ATOM 1194 N N . VAL A 1 163 ? -9.131 -13.382 1.158 1.00 86.88 163 VAL A N 1
ATOM 1195 C CA . VAL A 1 163 ? -10.011 -14.414 1.727 1.00 86.88 163 VAL A CA 1
ATOM 1196 C C . VAL A 1 163 ? -10.308 -14.133 3.201 1.00 86.88 163 VAL A C 1
ATOM 1198 O O . VAL A 1 163 ? -11.464 -14.245 3.612 1.00 86.88 163 VAL A O 1
ATOM 1201 N N . ALA A 1 164 ? -9.309 -13.728 3.989 1.00 85.12 164 ALA A N 1
ATOM 1202 C CA . ALA A 1 164 ? -9.473 -13.390 5.402 1.00 85.12 164 ALA A CA 1
ATOM 1203 C C . ALA A 1 164 ? -10.479 -12.246 5.595 1.00 85.12 164 ALA A C 1
ATOM 1205 O O . ALA A 1 164 ? -11.410 -12.358 6.398 1.00 85.12 164 ALA A O 1
ATOM 1206 N N . ASP A 1 165 ? -10.341 -11.166 4.826 1.00 85.19 165 ASP A N 1
ATOM 1207 C CA . ASP A 1 165 ? -11.241 -10.015 4.900 1.00 85.19 165 ASP A CA 1
ATOM 1208 C C . ASP A 1 165 ? -12.664 -10.366 4.448 1.00 85.19 165 ASP A C 1
ATOM 1210 O O . ASP A 1 165 ? -13.636 -9.933 5.083 1.00 85.19 165 ASP A O 1
ATOM 1214 N N . ALA A 1 166 ? -12.810 -11.203 3.415 1.00 87.31 166 ALA A N 1
ATOM 1215 C CA . ALA A 1 166 ? -14.109 -11.693 2.959 1.00 87.31 166 ALA A CA 1
ATOM 1216 C C . ALA A 1 166 ? -14.786 -12.582 4.016 1.00 87.31 166 ALA A C 1
ATOM 1218 O O . ALA A 1 166 ? -15.945 -12.345 4.367 1.00 87.31 166 ALA A O 1
ATOM 1219 N N . GLN A 1 167 ? -14.057 -13.551 4.582 1.00 88.38 167 GLN A N 1
ATOM 1220 C CA . GLN A 1 167 ? -14.550 -14.428 5.651 1.00 88.38 167 GLN A CA 1
ATOM 1221 C C . GLN A 1 167 ? -14.982 -13.619 6.877 1.00 88.38 167 GLN A C 1
ATOM 1223 O O . GLN A 1 167 ? -16.084 -13.813 7.396 1.00 88.38 167 GLN A O 1
ATOM 1228 N N . LYS A 1 168 ? -14.149 -12.662 7.303 1.00 84.31 168 LYS A N 1
ATOM 1229 C CA . LYS A 1 168 ? -14.435 -11.779 8.439 1.00 84.31 168 LYS A CA 1
ATOM 1230 C C . LYS A 1 168 ? -15.677 -10.927 8.199 1.00 84.31 168 LYS A C 1
ATOM 1232 O O . LYS A 1 168 ? -16.506 -10.794 9.099 1.00 84.31 168 LYS A O 1
ATOM 1237 N N . SER A 1 169 ? -15.815 -10.367 7.000 1.00 85.25 169 SER A N 1
ATOM 1238 C CA . SER A 1 169 ? -16.962 -9.529 6.637 1.00 85.25 169 SER A CA 1
ATOM 1239 C C . SER A 1 169 ? -18.252 -10.336 6.577 1.00 85.25 169 SER A C 1
ATOM 1241 O O . SER A 1 169 ? -19.241 -9.937 7.188 1.00 85.25 169 SER A O 1
ATOM 1243 N N . TYR A 1 170 ? -18.231 -11.498 5.919 1.00 87.81 170 TYR A N 1
ATOM 1244 C CA . TYR A 1 170 ? -19.385 -12.393 5.824 1.00 87.81 170 TYR A CA 1
ATOM 1245 C C . TYR A 1 170 ? -19.845 -12.874 7.204 1.00 87.81 170 TYR A C 1
ATOM 1247 O O . TYR A 1 170 ? -21.024 -12.775 7.550 1.00 87.81 170 TYR A O 1
ATOM 1255 N N . TYR A 1 171 ? -18.904 -13.336 8.030 1.00 86.06 171 TYR A N 1
ATOM 1256 C CA . TYR A 1 171 ? -19.212 -13.819 9.371 1.00 86.06 171 TYR A CA 1
ATOM 1257 C C . TYR A 1 171 ? -19.828 -12.719 10.244 1.00 86.06 171 TYR A C 1
ATOM 1259 O O . TYR A 1 171 ? -20.824 -12.963 10.924 1.00 86.06 171 TYR A O 1
ATOM 1267 N N . LYS A 1 172 ? -19.276 -11.501 10.210 1.00 83.50 172 LYS A N 1
ATOM 1268 C CA . LYS A 1 172 ? -19.786 -10.371 11.003 1.00 83.50 172 LYS A CA 1
ATOM 1269 C C . LYS A 1 172 ? -21.110 -9.817 10.484 1.00 83.50 172 LYS A C 1
ATOM 1271 O O . LYS A 1 172 ? -21.908 -9.343 11.287 1.00 83.50 172 LYS A O 1
ATOM 1276 N N . ALA A 1 173 ? -21.365 -9.905 9.179 1.00 84.38 173 ALA A N 1
ATOM 1277 C CA . ALA A 1 173 ? -22.662 -9.557 8.608 1.00 84.38 173 ALA A CA 1
ATOM 1278 C C . ALA A 1 173 ? -23.768 -10.511 9.091 1.00 84.38 173 ALA A C 1
ATOM 1280 O O . ALA A 1 173 ? -24.871 -10.062 9.383 1.00 84.38 173 ALA A O 1
ATOM 1281 N N . LYS A 1 174 ? -23.466 -11.811 9.228 1.00 87.31 174 LYS A N 1
ATOM 1282 C CA . LYS A 1 174 ? -24.439 -12.831 9.654 1.00 87.31 174 LYS A CA 1
ATOM 1283 C C . LYS A 1 174 ? -24.616 -12.928 11.173 1.00 87.31 174 LYS A C 1
ATOM 1285 O O . LYS A 1 174 ? -25.732 -13.113 11.642 1.00 87.31 174 LYS A O 1
ATOM 1290 N N . ASN A 1 175 ? -23.525 -12.838 11.933 1.00 83.88 175 ASN A N 1
ATOM 1291 C CA . ASN A 1 175 ? -23.510 -13.146 13.370 1.00 83.88 175 ASN A CA 1
ATOM 1292 C C . ASN A 1 175 ? -23.410 -11.899 14.269 1.00 83.88 175 ASN A C 1
ATOM 1294 O O . ASN A 1 175 ? -23.297 -12.027 15.487 1.00 83.88 175 ASN A O 1
ATOM 1298 N N . GLY A 1 176 ? -23.430 -10.699 13.681 1.00 79.81 176 GLY A N 1
ATOM 1299 C CA . GLY A 1 176 ? -23.295 -9.426 14.385 1.00 79.81 176 GLY A CA 1
ATOM 1300 C C . GLY A 1 176 ? -21.863 -8.879 14.382 1.00 79.81 176 GLY A C 1
ATOM 1301 O O . GLY A 1 176 ? -20.879 -9.611 14.499 1.00 79.81 176 GLY A O 1
ATOM 1302 N N . ALA A 1 177 ? -21.736 -7.553 14.271 1.00 72.50 177 ALA A N 1
ATOM 1303 C CA . ALA A 1 177 ? -20.453 -6.871 14.071 1.00 72.50 177 ALA A CA 1
ATOM 1304 C C . ALA A 1 177 ? -19.432 -7.092 15.206 1.00 72.50 177 ALA A C 1
ATOM 1306 O O . ALA A 1 177 ? -18.217 -7.065 14.966 1.00 72.50 177 ALA A O 1
ATOM 1307 N N . GLU A 1 178 ? -19.918 -7.317 16.428 1.00 75.31 178 GLU A N 1
ATOM 1308 C CA . GLU A 1 178 ? -19.094 -7.513 17.628 1.00 75.31 178 GLU A CA 1
ATOM 1309 C C . GLU A 1 178 ? -18.716 -8.975 17.872 1.00 75.31 178 GLU A C 1
ATOM 1311 O O . GLU A 1 178 ? -17.831 -9.253 18.680 1.00 75.31 178 GLU A O 1
ATOM 1316 N N . ARG A 1 179 ? -19.316 -9.919 17.138 1.00 75.75 179 ARG A N 1
ATOM 1317 C CA . ARG A 1 179 ? -19.009 -11.338 17.293 1.00 75.75 179 ARG A CA 1
ATOM 1318 C C . ARG A 1 179 ? -17.572 -11.630 16.845 1.00 75.75 179 ARG A C 1
ATOM 1320 O O . ARG A 1 179 ? -17.124 -11.206 15.773 1.00 75.75 179 ARG A O 1
ATOM 1327 N N . TRP A 1 180 ? -16.865 -12.380 17.683 1.00 76.50 180 TRP A N 1
ATOM 1328 C CA . TRP A 1 180 ? -15.536 -12.914 17.402 1.00 76.50 180 TRP A CA 1
ATOM 1329 C C . TRP A 1 180 ? -15.575 -13.960 16.280 1.00 76.50 180 TRP A C 1
ATOM 1331 O O . TRP A 1 180 ? -16.492 -14.783 16.243 1.00 76.50 180 TRP A O 1
ATOM 1341 N N . VAL A 1 181 ? -14.595 -13.919 15.371 1.00 77.44 181 VAL A N 1
ATOM 1342 C CA . VAL A 1 181 ? -14.491 -14.848 14.234 1.00 77.44 181 VAL A CA 1
ATOM 1343 C C . VAL A 1 181 ? -13.628 -16.039 14.648 1.00 77.44 181 VAL A C 1
ATOM 1345 O O . VAL A 1 181 ? -12.413 -15.920 14.726 1.00 77.44 181 VAL A O 1
ATOM 1348 N N . ASP A 1 182 ? -14.254 -17.182 14.908 1.00 79.81 182 ASP A N 1
ATOM 1349 C CA . ASP A 1 182 ? -13.629 -18.415 15.417 1.00 79.81 182 ASP A CA 1
ATOM 1350 C C . ASP A 1 182 ? -13.628 -19.571 14.398 1.00 79.81 182 ASP A C 1
ATOM 1352 O O . ASP A 1 182 ? -13.424 -20.736 14.746 1.00 79.81 182 ASP A O 1
ATOM 1356 N N . GLN A 1 183 ? -13.868 -19.269 13.121 1.00 78.62 183 GLN A N 1
ATOM 1357 C CA . GLN A 1 183 ? -14.010 -20.259 12.052 1.00 78.62 183 GLN A CA 1
ATOM 1358 C C . GLN A 1 183 ? -13.122 -19.931 10.848 1.00 78.62 183 GLN A C 1
ATOM 1360 O O . GLN A 1 183 ? -12.679 -18.797 10.661 1.00 78.62 183 GLN A O 1
ATOM 1365 N N . GLY A 1 184 ? -12.891 -20.938 10.003 1.00 82.38 184 GLY A N 1
ATOM 1366 C CA . GLY A 1 184 ? -12.128 -20.789 8.765 1.00 82.38 184 GLY A CA 1
ATOM 1367 C C . GLY A 1 184 ? -10.659 -20.453 9.015 1.00 82.38 184 GLY A C 1
ATOM 1368 O O . GLY A 1 184 ? -10.032 -21.004 9.921 1.00 82.38 184 GLY A O 1
ATOM 1369 N N . LEU A 1 185 ? -10.119 -19.528 8.219 1.00 79.44 185 LEU A N 1
ATOM 1370 C CA . LEU A 1 185 ? -8.701 -19.162 8.239 1.00 79.44 185 LEU A CA 1
ATOM 1371 C C . LEU A 1 185 ? -8.237 -18.651 9.616 1.00 79.44 185 LEU A C 1
ATOM 1373 O O . LEU A 1 185 ? -7.116 -18.935 10.027 1.00 79.44 185 LEU A O 1
ATOM 1377 N N . PHE A 1 186 ? -9.128 -17.972 10.348 1.00 73.38 186 PHE A N 1
ATOM 1378 C CA . PHE A 1 186 ? -8.880 -17.442 11.695 1.00 73.38 186 PHE A CA 1
ATOM 1379 C C . PHE A 1 186 ? -8.760 -18.526 12.776 1.00 73.38 18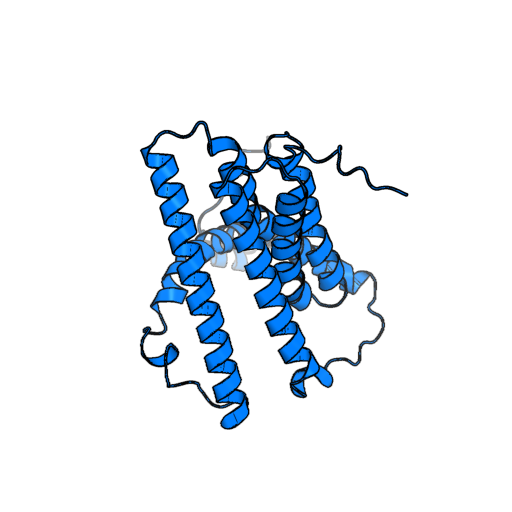6 PHE A C 1
ATOM 1381 O O . PHE A 1 186 ? -8.253 -18.253 13.857 1.00 73.38 186 PHE A O 1
ATOM 1388 N N . ARG A 1 187 ? -9.200 -19.760 12.497 1.00 75.88 187 ARG A N 1
ATOM 1389 C CA . ARG A 1 187 ? -9.001 -20.919 13.381 1.00 75.88 187 ARG A CA 1
ATOM 1390 C C . ARG A 1 187 ? -7.749 -21.717 13.013 1.00 75.88 187 ARG A C 1
ATOM 1392 O O . ARG A 1 187 ? -7.123 -22.308 13.886 1.00 75.88 187 ARG A O 1
ATOM 1399 N N . SER A 1 188 ? -7.434 -21.788 11.720 1.00 67.94 188 SER A N 1
ATOM 1400 C CA . SER A 1 188 ? -6.388 -22.660 11.169 1.00 67.94 188 SER A CA 1
ATOM 1401 C C . SER A 1 188 ? -4.980 -22.072 11.256 1.00 67.94 188 SER A C 1
ATOM 1403 O O . SER A 1 188 ? -4.015 -22.827 11.342 1.00 67.94 188 SER A O 1
ATOM 1405 N N . LEU A 1 189 ? -4.849 -20.745 11.219 1.00 61.75 189 LEU A N 1
ATOM 1406 C CA . LEU A 1 189 ? -3.582 -20.064 11.458 1.00 61.75 189 LEU A CA 1
ATOM 1407 C C . LEU A 1 189 ? -3.543 -19.663 12.935 1.00 61.75 189 LEU A C 1
ATOM 1409 O O . LEU A 1 189 ? -4.386 -18.857 13.334 1.00 61.75 189 LEU A O 1
ATOM 1413 N N . PRO A 1 190 ? -2.620 -20.199 13.763 1.00 56.62 190 PRO A N 1
ATOM 1414 C CA . PRO A 1 190 ? -2.471 -19.715 15.125 1.00 56.62 190 PRO A CA 1
ATOM 1415 C C . PRO A 1 190 ? -2.200 -18.221 15.028 1.00 56.62 190 PRO A C 1
ATOM 1417 O O . PRO A 1 190 ? -1.263 -17.791 14.352 1.00 56.62 190 PRO A O 1
ATOM 1420 N N . GLU A 1 191 ? -3.076 -17.452 15.661 1.00 53.12 191 GLU A N 1
ATOM 1421 C CA . GLU A 1 191 ? -3.217 -16.009 15.514 1.00 53.12 191 GLU A CA 1
ATOM 1422 C C . GLU A 1 191 ? -1.865 -15.283 15.563 1.00 53.12 191 GLU A C 1
ATOM 1424 O O . GLU A 1 191 ? -1.643 -14.336 14.828 1.00 53.12 191 GLU A O 1
ATOM 1429 N N . ALA A 1 192 ? -0.900 -15.810 16.317 1.00 55.34 192 ALA A N 1
ATOM 1430 C CA . ALA A 1 192 ? 0.446 -15.282 16.446 1.00 55.34 192 ALA A CA 1
ATOM 1431 C C . ALA A 1 192 ? 1.282 -15.212 15.150 1.00 55.34 192 ALA A C 1
ATOM 1433 O O . ALA A 1 192 ? 2.035 -14.260 15.021 1.00 55.34 192 ALA A O 1
ATOM 1434 N N . TRP A 1 193 ? 1.222 -16.153 14.199 1.00 56.16 193 TRP A N 1
ATOM 1435 C CA . TRP A 1 193 ? 2.295 -16.283 13.184 1.00 56.16 193 TRP A CA 1
ATOM 1436 C C . TRP A 1 193 ? 2.365 -15.157 12.126 1.00 56.16 193 TRP A C 1
ATOM 1438 O O . TRP A 1 193 ? 3.458 -14.625 11.902 1.00 56.16 193 TRP A O 1
ATOM 1448 N N . PRO A 1 194 ? 1.250 -14.717 11.502 1.00 56.19 194 PRO A N 1
ATOM 1449 C CA . PRO A 1 194 ? 1.275 -13.602 10.550 1.00 56.19 194 PRO A CA 1
ATOM 1450 C C . PRO A 1 194 ? 1.620 -12.271 11.232 1.00 56.19 194 PRO A C 1
ATOM 1452 O O . PRO A 1 194 ? 2.346 -11.453 10.666 1.00 56.19 194 PRO A O 1
ATOM 1455 N N . TRP A 1 195 ? 1.158 -12.082 12.474 1.00 55.78 195 TRP A N 1
ATOM 1456 C CA . TRP A 1 195 ? 1.534 -10.932 13.292 1.00 55.78 195 TRP A CA 1
ATOM 1457 C C . TRP A 1 195 ? 2.988 -11.017 13.742 1.00 55.78 195 TRP A C 1
ATOM 1459 O O . TRP A 1 195 ? 3.644 -9.998 13.722 1.00 55.78 195 TRP A O 1
ATOM 1469 N N . LEU A 1 196 ? 3.546 -12.189 14.054 1.00 51.28 196 LEU A N 1
ATOM 1470 C CA . LEU A 1 196 ? 4.951 -12.342 14.452 1.00 51.28 196 LEU A CA 1
ATOM 1471 C C . LEU A 1 196 ? 5.896 -11.929 13.314 1.00 51.28 196 LEU A C 1
ATOM 1473 O O . LEU A 1 196 ? 6.823 -11.153 13.532 1.00 51.28 196 LEU A O 1
ATOM 1477 N N . LEU A 1 197 ? 5.625 -12.381 12.086 1.00 52.72 197 LEU A N 1
ATOM 1478 C CA . LEU A 1 197 ? 6.414 -12.020 10.902 1.00 52.72 197 LEU A CA 1
ATOM 1479 C C . LEU A 1 197 ? 6.288 -10.526 10.550 1.00 52.72 197 LEU A C 1
ATOM 1481 O O . LEU A 1 197 ? 7.295 -9.872 10.271 1.00 52.72 197 LEU A O 1
ATOM 1485 N N . ALA A 1 198 ? 5.079 -9.960 10.621 1.00 55.22 198 ALA A N 1
ATOM 1486 C CA . ALA A 1 198 ? 4.849 -8.530 10.398 1.00 55.22 198 ALA A CA 1
ATOM 1487 C C . ALA A 1 198 ? 5.391 -7.652 11.545 1.00 55.22 198 ALA A C 1
ATOM 1489 O O . ALA A 1 198 ? 5.918 -6.565 11.307 1.00 55.22 198 ALA A O 1
ATOM 1490 N N . SER A 1 199 ? 5.313 -8.127 12.789 1.00 51.78 199 SER A N 1
ATOM 1491 C CA . SER A 1 199 ? 5.808 -7.454 13.990 1.00 51.78 199 SER A CA 1
ATOM 1492 C C . SER A 1 199 ? 7.323 -7.448 14.054 1.00 51.78 199 SER A C 1
ATOM 1494 O O . SER A 1 199 ? 7.844 -6.450 14.517 1.00 51.78 199 SER A O 1
ATOM 1496 N N . VAL A 1 200 ? 8.048 -8.465 13.572 1.00 57.88 200 VAL A N 1
ATOM 1497 C CA . VAL A 1 200 ? 9.527 -8.435 13.528 1.00 57.88 200 VAL A CA 1
ATOM 1498 C C . VAL A 1 200 ? 10.035 -7.349 12.571 1.00 57.88 200 VAL A C 1
ATOM 1500 O O . VAL A 1 200 ? 10.948 -6.600 12.915 1.00 57.88 200 VAL A O 1
ATOM 1503 N N . LEU A 1 201 ? 9.400 -7.194 11.406 1.00 55.97 201 LEU A N 1
ATOM 1504 C CA . LEU A 1 201 ? 9.740 -6.137 10.445 1.00 55.97 201 LEU A CA 1
ATOM 1505 C C . LEU A 1 201 ? 9.246 -4.751 10.903 1.00 55.97 201 LEU A C 1
ATOM 1507 O O . LEU A 1 201 ? 9.943 -3.751 10.730 1.00 55.97 201 LEU A O 1
ATOM 1511 N N . GLY A 1 202 ? 8.075 -4.689 11.543 1.00 49.09 202 GLY A N 1
ATOM 1512 C CA . GLY A 1 202 ? 7.518 -3.465 12.125 1.00 49.09 202 GLY A CA 1
ATOM 1513 C C . GLY A 1 202 ? 8.239 -2.985 13.391 1.00 49.09 202 GLY A C 1
ATOM 1514 O O . GLY A 1 202 ? 8.365 -1.775 13.589 1.00 49.09 202 GLY A O 1
ATOM 1515 N N . LEU A 1 203 ? 8.767 -3.896 14.225 1.00 50.00 203 LEU A N 1
ATOM 1516 C CA . LEU A 1 203 ? 9.519 -3.560 15.442 1.00 50.00 203 LEU A CA 1
ATOM 1517 C C . LEU A 1 203 ? 10.752 -2.741 15.082 1.00 50.00 203 LEU A C 1
ATOM 1519 O O . LEU A 1 203 ? 11.003 -1.726 15.717 1.00 50.00 203 LEU A O 1
ATOM 1523 N N . ALA A 1 204 ? 11.492 -3.141 14.047 1.00 54.91 204 ALA A N 1
ATOM 1524 C CA . ALA A 1 204 ? 12.692 -2.427 13.624 1.00 54.91 204 ALA A CA 1
ATOM 1525 C C . ALA A 1 204 ? 12.389 -0.956 13.266 1.00 54.91 204 ALA A C 1
ATOM 1527 O O . ALA A 1 204 ? 13.109 -0.051 13.691 1.00 54.91 204 ALA A O 1
ATOM 1528 N N . GLY A 1 205 ? 11.279 -0.701 12.563 1.00 51.78 205 GLY A N 1
ATOM 1529 C CA . GLY A 1 205 ? 10.842 0.655 12.212 1.00 51.78 205 GLY A CA 1
ATOM 1530 C C . GLY A 1 205 ? 10.328 1.472 13.405 1.00 51.78 205 GLY A C 1
ATOM 1531 O O . GLY A 1 205 ? 10.651 2.653 13.534 1.00 51.78 205 GLY A O 1
ATOM 1532 N N . ILE A 1 206 ? 9.566 0.854 14.311 1.00 57.69 206 ILE A N 1
ATOM 1533 C CA . ILE A 1 206 ? 9.027 1.523 15.509 1.00 57.69 206 ILE A CA 1
ATOM 1534 C C . ILE A 1 206 ? 10.138 1.833 16.519 1.00 57.69 206 ILE A C 1
ATOM 1536 O O . ILE A 1 206 ? 10.153 2.926 17.087 1.00 57.69 206 ILE A O 1
ATOM 1540 N N . GLN A 1 207 ? 11.095 0.922 16.708 1.00 51.94 207 GLN A N 1
ATOM 1541 C CA . GLN A 1 207 ? 12.255 1.137 17.578 1.00 51.94 207 GLN A CA 1
ATOM 1542 C C . GLN A 1 207 ? 13.089 2.332 17.098 1.00 51.94 207 GLN A C 1
ATOM 1544 O O . GLN A 1 207 ? 13.452 3.181 17.905 1.00 51.94 207 GLN A O 1
ATOM 1549 N N . PHE A 1 208 ? 13.303 2.480 15.787 1.00 59.47 208 PHE A N 1
ATOM 1550 C CA . PHE A 1 208 ? 13.992 3.646 15.223 1.00 59.47 208 PHE A CA 1
ATOM 1551 C C . PHE A 1 208 ? 13.282 4.976 15.549 1.00 59.47 208 PHE A C 1
ATOM 1553 O O . PHE A 1 208 ? 13.919 5.939 15.985 1.00 59.47 208 PHE A O 1
ATOM 1560 N N . VAL A 1 209 ? 11.953 5.028 15.396 1.00 61.31 209 VAL A N 1
ATOM 1561 C CA . VAL A 1 209 ? 11.156 6.234 15.690 1.00 61.31 209 VAL A CA 1
ATOM 1562 C C . VAL A 1 209 ? 11.134 6.551 17.187 1.00 61.31 209 VAL A C 1
ATOM 1564 O O . VAL A 1 209 ? 11.283 7.716 17.566 1.00 61.31 209 VAL A O 1
ATOM 1567 N N . LEU A 1 210 ? 10.967 5.537 18.040 1.00 55.00 210 LEU A N 1
ATOM 1568 C CA . LEU A 1 210 ? 10.924 5.719 19.490 1.00 55.00 210 LEU A CA 1
ATOM 1569 C C . LEU A 1 210 ? 12.281 6.159 20.035 1.00 55.00 210 LEU A C 1
ATOM 1571 O O . LEU A 1 210 ? 12.320 7.142 20.764 1.00 55.00 210 LEU A O 1
ATOM 1575 N N . VAL A 1 211 ? 13.392 5.555 19.602 1.00 59.66 211 VAL A N 1
ATOM 1576 C CA . VAL A 1 211 ? 14.741 5.989 20.011 1.00 59.66 211 VAL A CA 1
ATOM 1577 C C . VAL A 1 211 ? 14.966 7.471 19.681 1.00 59.66 211 VAL A C 1
ATOM 1579 O O . VAL A 1 211 ? 15.436 8.229 20.530 1.00 59.66 211 VAL A O 1
ATOM 1582 N N . GLY A 1 212 ? 14.558 7.939 18.497 1.00 50.59 212 GLY A N 1
ATOM 1583 C CA . GLY A 1 212 ? 14.649 9.360 18.130 1.00 50.59 212 GLY A CA 1
ATOM 1584 C C . GLY A 1 212 ? 13.716 10.292 18.925 1.00 50.59 212 GLY A C 1
ATOM 1585 O O . GLY A 1 212 ? 14.032 11.466 19.138 1.00 50.59 212 GLY A O 1
ATOM 1586 N N . ALA A 1 213 ? 12.557 9.802 19.369 1.00 54.47 213 ALA A N 1
ATOM 1587 C CA . ALA A 1 213 ? 11.609 10.578 20.166 1.00 54.47 213 ALA A CA 1
ATOM 1588 C C . ALA A 1 213 ? 12.040 10.687 21.638 1.00 54.47 213 ALA A C 1
ATOM 1590 O O . ALA A 1 213 ? 11.999 11.789 22.193 1.00 54.47 213 ALA A O 1
ATOM 1591 N N . THR A 1 214 ? 12.491 9.581 22.238 1.00 60.94 214 THR A N 1
ATOM 1592 C CA . THR A 1 214 ? 12.935 9.516 23.637 1.00 60.94 214 THR A CA 1
ATOM 1593 C C . THR A 1 214 ? 14.223 10.303 23.833 1.00 60.94 214 THR A C 1
ATOM 1595 O O . THR A 1 214 ? 14.269 11.175 24.689 1.00 60.94 214 THR A O 1
ATOM 1598 N N . THR A 1 215 ? 15.213 10.148 22.947 1.00 60.06 215 THR A N 1
ATOM 1599 C CA . THR A 1 215 ? 16.469 10.928 23.013 1.00 60.06 215 THR A CA 1
ATOM 1600 C C . THR A 1 215 ? 16.236 12.443 22.977 1.00 60.06 215 THR A C 1
ATOM 1602 O O . THR A 1 215 ? 16.911 13.206 23.670 1.00 60.06 215 THR A O 1
ATOM 1605 N N . ARG A 1 216 ? 15.244 12.908 22.206 1.00 55.72 216 ARG A N 1
ATOM 1606 C CA . ARG A 1 216 ? 14.868 14.329 22.147 1.00 55.72 216 ARG A CA 1
ATOM 1607 C C . ARG A 1 216 ? 14.106 14.794 23.391 1.00 55.72 216 ARG A C 1
ATOM 1609 O O . ARG A 1 216 ? 14.228 15.963 23.759 1.00 55.72 216 ARG A O 1
ATOM 1616 N N . LEU A 1 217 ? 13.304 13.924 24.003 1.00 66.44 217 LEU A N 1
ATOM 1617 C CA . LEU A 1 217 ? 12.593 14.221 25.247 1.00 66.44 217 LEU A CA 1
ATOM 1618 C C . LEU A 1 217 ? 13.565 14.268 26.430 1.00 66.44 217 LEU A C 1
ATOM 1620 O O . LEU A 1 217 ? 13.562 15.258 27.157 1.00 66.44 217 LEU A O 1
ATOM 1624 N N . ASP A 1 218 ? 14.445 13.276 26.540 1.00 70.00 218 ASP A N 1
ATOM 1625 C CA . ASP A 1 218 ? 15.470 13.185 27.581 1.00 70.00 218 ASP A CA 1
ATOM 1626 C C . ASP A 1 218 ? 16.417 14.378 27.524 1.00 70.00 218 ASP A C 1
ATOM 1628 O O . ASP A 1 218 ? 16.766 14.943 28.556 1.00 70.00 218 ASP A O 1
ATOM 1632 N N . ARG A 1 219 ? 16.783 14.838 26.318 1.00 70.00 219 ARG A N 1
ATOM 1633 C CA . ARG A 1 219 ? 17.563 16.072 26.164 1.00 70.00 219 ARG A CA 1
ATOM 1634 C C . ARG A 1 219 ? 16.833 17.274 26.765 1.00 70.00 219 ARG A C 1
ATOM 1636 O O . ARG A 1 219 ? 17.411 17.983 27.575 1.00 70.00 219 ARG A O 1
ATOM 1643 N N . LYS A 1 220 ? 15.553 17.465 26.433 1.00 72.75 220 LYS A N 1
ATOM 1644 C CA . LYS A 1 220 ? 14.752 18.588 26.955 1.00 72.75 220 LYS A CA 1
ATOM 1645 C C . LYS A 1 220 ? 14.523 18.509 28.462 1.00 72.75 220 LYS A C 1
ATOM 1647 O O . LYS A 1 220 ? 14.453 19.545 29.115 1.00 72.75 220 LYS A O 1
ATOM 1652 N N . GLN A 1 221 ? 14.355 17.306 29.008 1.00 76.00 221 GLN A N 1
ATOM 1653 C CA . GLN A 1 221 ? 14.223 17.111 30.450 1.00 76.00 221 GLN A CA 1
ATOM 1654 C C . GLN A 1 221 ? 15.552 17.371 31.156 1.00 76.00 221 GLN A C 1
ATOM 1656 O O . GLN A 1 221 ? 15.567 18.075 32.161 1.00 76.00 221 GLN A O 1
ATOM 1661 N N . ARG A 1 222 ? 16.669 16.917 30.582 1.00 75.00 222 ARG A N 1
ATOM 1662 C CA . ARG A 1 222 ? 18.003 17.198 31.111 1.00 75.00 222 ARG A CA 1
ATOM 1663 C C . ARG A 1 222 ? 18.305 18.691 31.100 1.00 75.00 222 ARG A C 1
ATOM 1665 O O . ARG A 1 222 ? 18.668 19.208 32.142 1.00 75.00 222 ARG A O 1
ATOM 1672 N N . ASP A 1 223 ? 18.042 19.391 29.999 1.00 77.56 223 ASP A N 1
ATOM 1673 C CA . ASP A 1 223 ? 18.247 20.845 29.904 1.00 77.56 223 ASP A CA 1
ATOM 1674 C C . ASP A 1 223 ? 17.399 21.632 30.928 1.00 77.56 223 ASP A C 1
ATOM 1676 O O . ASP A 1 223 ? 17.762 22.735 31.327 1.00 77.56 223 ASP A O 1
ATOM 1680 N N . LYS A 1 224 ? 16.251 21.082 31.352 1.00 70.56 224 LYS A N 1
ATOM 1681 C CA . LYS A 1 224 ? 15.303 21.754 32.253 1.00 70.56 224 LYS A CA 1
ATOM 1682 C C . LYS A 1 224 ? 15.495 21.411 33.734 1.00 70.56 224 LYS A C 1
ATOM 1684 O O . LYS A 1 224 ? 15.178 22.239 34.587 1.00 70.56 224 LYS A O 1
ATOM 1689 N N . TYR A 1 225 ? 15.942 20.198 34.043 1.00 74.44 225 TYR A N 1
ATOM 1690 C CA . TYR A 1 225 ? 15.960 19.655 35.406 1.00 74.44 225 TYR A CA 1
ATOM 1691 C C . TYR A 1 225 ? 17.364 19.267 35.897 1.00 74.44 225 TYR A C 1
ATOM 1693 O O . TYR A 1 225 ? 17.499 18.861 37.052 1.00 74.44 225 TYR A O 1
ATOM 1701 N N . SER A 1 226 ? 18.407 19.420 35.069 1.00 74.56 226 SER A N 1
ATOM 1702 C CA . SER A 1 226 ? 19.802 19.177 35.466 1.00 74.56 226 SER A CA 1
ATOM 1703 C C . SER A 1 226 ? 20.190 19.972 36.710 1.00 74.56 226 SER A C 1
ATOM 1705 O O . SER A 1 226 ? 19.880 21.164 36.808 1.00 74.56 226 SER A O 1
ATOM 1707 N N . GLY A 1 227 ? 20.900 19.328 37.636 1.00 73.25 227 GLY A N 1
ATOM 1708 C CA . GLY A 1 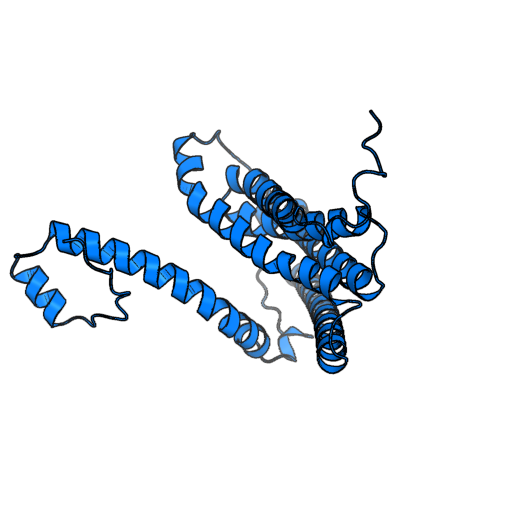227 ? 21.362 19.953 38.879 1.00 73.25 227 GLY A CA 1
ATOM 1709 C C . GLY A 1 227 ? 20.330 19.966 40.011 1.00 73.25 227 GLY A C 1
ATOM 1710 O O . GLY A 1 227 ? 20.646 20.411 41.113 1.00 73.25 227 GLY A O 1
ATOM 1711 N N . GLN A 1 228 ? 19.113 19.457 39.787 1.00 84.31 228 GLN A N 1
ATOM 1712 C CA . GLN A 1 228 ? 18.150 19.243 40.868 1.00 84.31 228 GLN A CA 1
ATOM 1713 C C . GLN A 1 228 ? 18.390 17.877 41.532 1.00 84.31 228 GLN A C 1
ATOM 1715 O O . GLN A 1 228 ? 18.390 16.866 40.827 1.00 84.31 228 GLN A O 1
ATOM 1720 N N . PRO A 1 229 ? 18.498 17.792 42.875 1.00 77.56 229 PRO A N 1
ATOM 1721 C CA . PRO A 1 229 ? 18.849 16.545 43.566 1.00 77.56 229 PRO A CA 1
ATOM 1722 C C . PRO A 1 229 ? 17.904 15.378 43.248 1.00 77.56 229 PRO A C 1
ATOM 1724 O O . PRO A 1 229 ? 18.337 14.237 43.109 1.00 77.56 229 PRO A O 1
ATOM 1727 N N . GLY A 1 230 ? 16.608 15.670 43.085 1.00 76.19 230 GLY A N 1
ATOM 1728 C CA . GLY A 1 230 ? 15.603 14.665 42.736 1.00 76.19 230 GLY A CA 1
ATOM 1729 C C . GLY A 1 230 ? 15.727 14.136 41.303 1.00 76.19 230 GLY A C 1
ATOM 1730 O O . GLY A 1 230 ? 15.454 12.964 41.065 1.00 76.19 230 GLY A O 1
ATOM 1731 N N . TYR A 1 231 ? 16.171 14.967 40.357 1.00 72.69 231 TYR A N 1
ATOM 1732 C CA . TYR A 1 231 ? 16.368 14.556 38.965 1.00 72.69 231 TYR A CA 1
ATOM 1733 C C . TYR A 1 231 ? 17.676 13.774 38.785 1.00 72.69 231 TYR A C 1
ATOM 1735 O O . TYR A 1 231 ? 17.693 12.769 38.079 1.00 72.69 231 TYR A O 1
ATOM 1743 N N . GLU A 1 232 ? 18.742 14.154 39.493 1.00 78.88 232 GLU A N 1
ATOM 1744 C CA . GLU A 1 232 ? 20.004 13.397 39.502 1.00 78.88 232 GLU A CA 1
ATOM 1745 C C . GLU A 1 232 ? 19.831 12.011 40.149 1.00 78.88 232 GLU A C 1
ATOM 1747 O O . GLU A 1 232 ? 20.323 11.009 39.628 1.00 78.88 232 GLU A O 1
ATOM 1752 N N . GLY A 1 233 ? 19.048 11.915 41.232 1.00 76.19 233 GLY A N 1
ATOM 1753 C CA . GLY A 1 233 ? 18.673 10.625 41.825 1.00 76.19 233 GLY A CA 1
ATOM 1754 C C . GLY A 1 233 ? 17.828 9.751 40.886 1.00 76.19 233 GLY A C 1
ATOM 1755 O O . GLY A 1 233 ? 17.986 8.528 40.851 1.00 76.19 233 GLY A O 1
ATOM 1756 N N . TYR A 1 234 ? 16.967 10.370 40.074 1.00 73.25 234 TYR A N 1
ATOM 1757 C CA . TYR A 1 234 ? 16.202 9.682 39.032 1.00 73.25 234 TYR A CA 1
ATOM 1758 C C . TYR A 1 234 ? 17.098 9.168 37.890 1.00 73.25 234 TYR A C 1
ATOM 1760 O O . TYR A 1 234 ? 16.950 8.016 37.478 1.00 73.25 234 TYR A O 1
ATOM 1768 N N . LEU A 1 235 ? 18.066 9.965 37.419 1.00 73.81 235 LEU A N 1
ATOM 1769 C CA . LEU A 1 235 ? 19.045 9.539 36.408 1.00 73.81 235 LEU A CA 1
ATOM 1770 C C . LEU A 1 235 ? 19.922 8.384 36.907 1.00 73.81 235 LEU A C 1
ATOM 1772 O O . LEU A 1 235 ? 20.166 7.442 36.160 1.00 73.81 235 LEU A O 1
ATOM 1776 N N . ALA A 1 236 ? 20.350 8.423 38.172 1.00 74.94 236 ALA A N 1
ATOM 1777 C CA . ALA A 1 236 ? 21.174 7.374 38.773 1.00 74.94 236 ALA A CA 1
ATOM 1778 C C . ALA A 1 236 ? 20.433 6.034 38.956 1.00 74.94 236 ALA A C 1
ATOM 1780 O O . ALA A 1 236 ? 21.070 4.985 39.025 1.00 74.94 236 ALA A O 1
ATOM 1781 N N . SER A 1 237 ? 19.098 6.061 39.042 1.00 70.56 237 SER A N 1
ATOM 1782 C CA . SER A 1 237 ? 18.256 4.872 39.248 1.00 70.56 237 SER A CA 1
ATOM 1783 C C . SER A 1 237 ? 17.599 4.338 37.971 1.00 70.56 237 SER A C 1
ATOM 1785 O O . SER A 1 237 ? 17.047 3.237 37.986 1.00 70.56 237 SER A O 1
ATOM 1787 N N . SER A 1 238 ? 17.666 5.079 36.863 1.00 63.06 238 SER A N 1
ATOM 1788 C CA . SER A 1 238 ? 17.001 4.726 35.605 1.00 63.06 238 SER A CA 1
ATOM 1789 C C . SER A 1 238 ? 17.977 4.151 34.573 1.00 63.06 238 SER A C 1
ATOM 1791 O O . SER A 1 238 ? 19.143 4.530 34.501 1.00 63.06 238 SER A O 1
ATOM 1793 N N . TRP A 1 239 ? 17.498 3.229 33.731 1.00 58.72 239 TRP A N 1
ATOM 1794 C CA . TRP A 1 239 ? 18.295 2.659 32.640 1.00 58.72 239 TRP A CA 1
ATOM 1795 C C . TRP A 1 239 ? 18.562 3.709 31.549 1.00 58.72 239 TRP A C 1
ATOM 1797 O O . TRP A 1 239 ? 17.624 4.238 30.960 1.00 58.72 239 TRP A O 1
ATOM 1807 N N . ALA A 1 240 ? 19.837 3.982 31.249 1.00 57.34 240 ALA A N 1
ATOM 1808 C CA . ALA A 1 240 ? 20.256 5.034 30.311 1.00 57.34 240 ALA A CA 1
ATOM 1809 C C . ALA A 1 240 ? 20.011 4.717 28.817 1.00 57.34 240 ALA A C 1
ATOM 1811 O O . ALA A 1 240 ? 20.203 5.582 27.962 1.00 57.34 240 ALA A O 1
ATOM 1812 N N . GLY A 1 241 ? 19.579 3.494 28.495 1.00 58.06 241 GLY A N 1
ATOM 1813 C CA . GLY A 1 241 ? 19.231 3.088 27.135 1.00 58.06 241 GLY A CA 1
ATOM 1814 C C . GLY A 1 241 ? 20.374 3.144 26.117 1.00 58.06 241 GLY A C 1
ATOM 1815 O O . GLY A 1 241 ? 21.548 3.294 26.449 1.00 58.06 241 GLY A O 1
ATOM 1816 N N . PHE A 1 242 ? 20.013 3.004 24.838 1.00 50.94 242 PHE A N 1
ATOM 1817 C CA . PHE A 1 242 ? 20.917 3.261 23.716 1.00 50.94 242 PHE A CA 1
ATOM 1818 C C . PHE A 1 242 ? 20.954 4.764 23.430 1.00 50.94 242 PHE A C 1
ATOM 1820 O O . PHE A 1 242 ? 19.994 5.333 22.906 1.00 50.94 242 PHE A O 1
ATOM 1827 N N . THR A 1 243 ? 22.074 5.412 23.736 1.00 52.44 243 THR A N 1
ATOM 1828 C CA . THR A 1 243 ? 22.317 6.803 23.356 1.00 52.44 243 THR A CA 1
ATOM 1829 C C . THR A 1 243 ? 22.983 6.827 21.981 1.00 52.44 243 THR A C 1
ATOM 1831 O O . THR A 1 243 ? 24.078 6.304 21.782 1.00 52.44 243 THR A O 1
ATOM 1834 N N . MET A 1 244 ? 22.322 7.421 20.982 1.00 45.69 244 MET A N 1
ATOM 1835 C CA . MET A 1 244 ? 23.025 7.778 19.750 1.00 45.69 244 MET A CA 1
ATOM 1836 C C . MET A 1 244 ? 23.967 8.927 20.093 1.00 45.69 244 MET A C 1
ATOM 1838 O O . MET A 1 244 ? 23.517 10.046 20.337 1.00 45.69 244 MET A O 1
ATOM 1842 N N . GLY A 1 245 ? 25.264 8.626 20.177 1.00 41.59 245 GLY A N 1
ATOM 1843 C CA . GLY A 1 245 ? 26.289 9.617 20.470 1.00 41.59 245 GLY A CA 1
ATOM 1844 C C . GLY A 1 245 ? 26.185 10.782 19.491 1.00 41.59 245 GLY A C 1
ATOM 1845 O O . GLY A 1 245 ? 26.419 10.621 18.293 1.00 41.59 245 GLY A O 1
ATOM 1846 N N . SER A 1 246 ? 25.827 11.964 19.990 1.00 42.66 246 SER A N 1
ATOM 1847 C CA . SER A 1 246 ? 26.043 13.187 19.233 1.00 42.66 246 SER A CA 1
ATOM 1848 C C . SER A 1 246 ? 27.551 13.386 19.152 1.00 42.66 246 SER A C 1
ATOM 1850 O O . SER A 1 246 ? 28.190 13.624 20.178 1.00 42.66 246 SER A O 1
ATOM 1852 N N . LYS A 1 247 ? 28.123 13.276 17.948 1.00 41.12 247 LYS A N 1
ATOM 1853 C CA . LYS A 1 247 ? 29.450 13.842 17.687 1.00 41.12 247 LYS A CA 1
ATOM 1854 C C . LYS A 1 247 ? 29.436 15.296 18.167 1.00 41.12 247 LYS A C 1
ATOM 1856 O O . LYS A 1 247 ? 28.466 16.010 17.914 1.00 41.12 247 LYS A O 1
ATOM 1861 N N . GLY A 1 248 ? 30.459 15.634 18.947 1.00 40.59 248 GLY A N 1
ATOM 1862 C CA . GLY A 1 248 ? 30.541 16.844 19.753 1.00 40.59 248 GLY A CA 1
ATOM 1863 C C . GLY A 1 248 ? 30.323 18.130 18.966 1.00 40.59 248 GLY A C 1
ATOM 1864 O O . GLY A 1 248 ? 30.637 18.217 17.781 1.00 40.59 248 GLY A O 1
ATOM 1865 N N . ALA A 1 249 ? 29.790 19.119 19.673 1.00 33.41 249 ALA A N 1
ATOM 1866 C CA . ALA A 1 249 ? 30.050 20.514 19.378 1.00 33.41 249 ALA A CA 1
ATOM 1867 C C . ALA A 1 249 ? 31.054 20.982 20.439 1.00 33.41 249 ALA A C 1
ATOM 1869 O O . ALA A 1 249 ? 30.682 21.148 21.603 1.00 33.41 249 ALA A O 1
ATOM 1870 N N . GLU A 1 250 ? 32.323 21.049 20.034 1.00 32.00 250 GLU A N 1
ATOM 1871 C CA . GLU A 1 250 ? 33.200 22.150 20.448 1.00 32.00 250 GLU A CA 1
ATOM 1872 C C . GLU A 1 250 ? 32.655 23.462 19.867 1.00 32.00 250 GLU A C 1
ATOM 1874 O O . GLU A 1 250 ? 32.057 23.408 18.762 1.00 32.00 250 GLU A O 1
#

Organism: NCBI:txid582737

Mean predicted aligned error: 13.54 Å

Sequence (250 aa):
MTFSAFAYQGFLHSTDALPVLLVTSTLPTLVFGIFRAEYAVSFGYAGAMLLSGWVALASGGLSAGTLYHASLLASYGARLGVFILWRKLFVDRFRNSAGGEAQSVGAVLKRVPIILGCSLLYLCMAAPLVLTARYASSAPPALAAASQAALAVTLVSFLIEAVADAQKSYYKAKNGAERWVDQGLFRSLPEAWPWLLASVLGLAGIQFVLVGATTRLDRKQRDKYSGQPGYEGYLASSWAGFTMGSKGAE

pLDDT: mean 75.92, std 16.07, range [30.98, 97.5]